Protein AF-A0A679I8L3-F1 (afdb_monomer_lite)

Sequence (239 aa):
MQNGLFGTRDIDWDLPTKRNYALWYARRNRFSRILLLDDDIRDISASIIKHGNSLLQSFMVCGLFVDEFPDTSVTGHAEIVLGEDVRTFLSGNSLFLRANTDLGFFPKIYNEDWIFMIPHVHAKQVAAAGVIQQEPYDPFVSAALAEFQEPGEVIADGLLALVNACAYDRRFDQDTWRELLGIRRQWLADLKSRVPYERQRVAMGTALCRCQSILEDDCVRFVEDWEKDCETWRSLIRG

Foldseek 3Di:
DDPPLQDDDPDPDCVLVVVLVVLLVCLVVVPQKDKQAAPQWDDDDPQLVVQLVVLVVQAFKEAAAAPPAGPDALLLVLCVLVVHDRDHDRDPNIMMGRSNDLFFGQDSAAVSVLVSCLVRVLVVRYYYSYYIHGDDDDNLPDLVRLLRRLVVCLLSVLCVVCSVVVNNVCQLPLVSSVVSLVVVLVSLVVSLVRRDDPSSVSSSVSSSVSSVPDHSVNSNVVVVVRVVNSVVSSVSSVD

Structure (mmCIF, N/CA/C/O backbone):
data_AF-A0A679I8L3-F1
#
_entry.id   AF-A0A679I8L3-F1
#
loop_
_atom_site.group_PDB
_atom_site.id
_atom_site.type_symbol
_atom_site.label_atom_id
_atom_site.label_alt_id
_atom_site.label_comp_id
_atom_site.label_asym_id
_atom_site.label_entity_id
_atom_site.label_seq_id
_atom_site.pdbx_PDB_ins_code
_atom_site.Cartn_x
_atom_site.Cartn_y
_atom_site.Cartn_z
_atom_site.occupancy
_atom_site.B_iso_or_equiv
_atom_site.auth_seq_id
_atom_site.auth_comp_id
_atom_site.auth_asym_id
_atom_site.auth_atom_id
_atom_site.pdbx_PDB_model_num
ATOM 1 N N . MET A 1 1 ? 6.947 18.475 9.082 1.00 33.50 1 MET A N 1
ATOM 2 C CA . MET A 1 1 ? 7.661 18.928 7.865 1.00 33.50 1 MET A CA 1
ATOM 3 C C . MET A 1 1 ? 7.349 17.910 6.786 1.00 33.50 1 MET A C 1
ATOM 5 O O . MET A 1 1 ? 7.566 16.739 7.039 1.00 33.50 1 MET A O 1
ATOM 9 N N . GLN A 1 2 ? 6.772 18.302 5.648 1.00 37.50 2 GLN A N 1
ATOM 10 C CA . GLN A 1 2 ? 6.491 17.341 4.576 1.00 37.50 2 GLN A CA 1
ATOM 11 C C . GLN A 1 2 ? 7.812 16.876 3.961 1.00 37.50 2 GLN A C 1
ATOM 13 O O . GLN A 1 2 ? 8.526 17.673 3.354 1.00 37.50 2 GLN A O 1
ATOM 18 N N . ASN A 1 3 ? 8.127 15.590 4.112 1.00 43.66 3 ASN A N 1
ATOM 19 C CA . ASN A 1 3 ? 9.135 14.927 3.298 1.00 43.66 3 ASN A CA 1
ATOM 20 C C . ASN A 1 3 ? 8.746 15.099 1.825 1.00 43.66 3 ASN A C 1
ATOM 22 O O . ASN A 1 3 ? 7.836 14.433 1.340 1.00 43.66 3 ASN A O 1
ATOM 26 N N . GLY A 1 4 ? 9.425 15.994 1.102 1.00 52.88 4 GLY A N 1
ATOM 27 C CA . GLY A 1 4 ? 9.139 16.274 -0.312 1.00 52.88 4 GLY A CA 1
ATOM 28 C C . GLY A 1 4 ? 9.306 15.066 -1.247 1.00 52.88 4 GLY A C 1
ATOM 29 O O . GLY A 1 4 ? 8.923 15.152 -2.407 1.00 52.88 4 GLY A O 1
ATOM 30 N N . LEU A 1 5 ? 9.860 13.956 -0.742 1.00 56.28 5 LEU A N 1
ATOM 31 C CA . LEU A 1 5 ? 10.000 12.665 -1.422 1.00 56.28 5 LEU A CA 1
ATOM 32 C C . LEU A 1 5 ? 8.756 11.765 -1.308 1.00 56.28 5 LEU A C 1
ATOM 34 O O . LEU A 1 5 ? 8.522 10.952 -2.190 1.00 56.28 5 LEU A O 1
ATOM 38 N N . PHE A 1 6 ? 7.926 11.927 -0.280 1.00 60.19 6 PHE A N 1
ATOM 39 C CA . PHE A 1 6 ? 6.661 11.185 -0.145 1.00 60.19 6 PHE A CA 1
ATOM 40 C C . PHE A 1 6 ? 5.435 12.095 -0.299 1.00 60.19 6 PHE A C 1
ATOM 42 O O . PHE A 1 6 ? 4.313 11.623 -0.433 1.00 60.19 6 PHE A O 1
ATOM 49 N N . GLY A 1 7 ? 5.648 13.415 -0.308 1.00 54.25 7 GLY A N 1
ATOM 50 C CA . GLY A 1 7 ? 4.618 14.409 -0.575 1.00 54.25 7 GLY A CA 1
ATOM 51 C C . GLY A 1 7 ? 4.295 14.533 -2.064 1.00 54.25 7 GLY A C 1
ATOM 52 O O . GLY A 1 7 ? 5.181 14.681 -2.902 1.00 54.25 7 GLY A O 1
ATOM 53 N N . THR A 1 8 ? 3.004 14.533 -2.378 1.00 52.50 8 THR A N 1
ATOM 54 C CA . THR A 1 8 ? 2.458 14.721 -3.725 1.00 52.50 8 THR A CA 1
ATOM 55 C C . THR A 1 8 ? 2.738 16.139 -4.230 1.00 52.50 8 THR A C 1
ATOM 57 O O . THR A 1 8 ? 2.146 17.099 -3.727 1.00 52.50 8 THR A O 1
ATOM 60 N N . ARG A 1 9 ? 3.611 16.303 -5.225 1.00 50.34 9 ARG A N 1
ATOM 61 C CA . ARG A 1 9 ? 3.585 17.499 -6.077 1.00 50.34 9 ARG A CA 1
ATOM 62 C C . ARG A 1 9 ? 2.680 17.163 -7.265 1.00 50.34 9 ARG A C 1
ATOM 64 O O . ARG A 1 9 ? 2.932 16.186 -7.955 1.00 50.34 9 ARG A O 1
ATOM 71 N N . ASP A 1 10 ? 1.606 17.928 -7.428 1.00 51.78 10 ASP A N 1
ATOM 72 C CA . ASP A 1 10 ? 0.789 18.008 -8.652 1.00 51.78 10 ASP A CA 1
ATOM 73 C C . ASP A 1 10 ? -0.255 16.915 -8.963 1.00 51.78 10 ASP A C 1
ATOM 75 O O . ASP A 1 10 ? -0.811 16.916 -10.059 1.00 51.78 10 ASP A O 1
ATOM 79 N N . ILE A 1 11 ? -0.637 16.061 -8.006 1.00 56.56 11 ILE A N 1
ATOM 80 C CA . ILE A 1 11 ? -1.873 15.260 -8.116 1.00 56.56 11 ILE A CA 1
ATOM 81 C C . ILE A 1 11 ? -2.838 15.709 -7.020 1.00 56.56 11 ILE A C 1
ATOM 83 O O . ILE A 1 11 ? -2.490 15.678 -5.836 1.00 56.56 11 ILE A O 1
ATOM 87 N N . ASP A 1 12 ? -4.041 16.133 -7.417 1.00 71.19 12 ASP A N 1
ATOM 88 C CA . ASP A 1 12 ? -5.170 16.403 -6.518 1.00 71.19 12 ASP A CA 1
ATOM 89 C C . ASP A 1 12 ? -5.714 15.075 -5.968 1.00 71.19 12 ASP A C 1
ATOM 91 O O . ASP A 1 12 ? -6.773 14.584 -6.348 1.00 71.19 12 ASP A O 1
ATOM 95 N N . TRP A 1 13 ? -4.893 14.420 -5.146 1.00 85.12 13 TRP A N 1
ATOM 96 C CA . TRP A 1 13 ? -5.195 13.151 -4.504 1.00 85.12 13 TRP A CA 1
ATOM 97 C C . TRP A 1 13 ? -5.401 13.381 -3.010 1.00 85.12 13 TRP A C 1
ATOM 99 O O . TRP A 1 13 ? -4.464 13.628 -2.241 1.00 85.12 13 TRP A O 1
ATOM 109 N N . ASP A 1 14 ? -6.667 13.332 -2.611 1.00 90.19 14 ASP A N 1
ATOM 110 C CA . ASP A 1 14 ? -7.154 13.629 -1.267 1.00 90.19 14 ASP A CA 1
ATOM 111 C C . ASP A 1 14 ? -7.765 12.400 -0.570 1.00 90.19 14 ASP A C 1
ATOM 113 O O . ASP A 1 14 ? -8.341 12.530 0.514 1.00 90.19 14 ASP A O 1
ATOM 117 N N . LEU A 1 15 ? -7.614 11.203 -1.151 1.00 91.50 15 LEU A N 1
ATOM 118 C CA . LEU A 1 15 ? -8.193 9.957 -0.639 1.00 91.50 15 LEU A CA 1
ATOM 119 C C . LEU A 1 15 ? -7.857 9.699 0.847 1.00 91.50 15 LEU A C 1
ATOM 121 O O . LEU A 1 15 ? -8.805 9.567 1.629 1.00 91.50 15 LEU A O 1
ATOM 125 N N . PRO A 1 16 ? -6.587 9.788 1.307 1.00 93.81 16 PRO A N 1
ATOM 126 C CA . PRO A 1 16 ? -6.276 9.647 2.732 1.00 93.81 16 PRO A CA 1
ATOM 127 C C . PRO A 1 16 ? -7.002 10.680 3.603 1.00 93.81 16 PRO A C 1
ATOM 129 O O . PRO A 1 16 ? -7.416 10.398 4.726 1.00 93.81 16 PRO A O 1
ATOM 132 N N . THR A 1 17 ? -7.193 11.905 3.100 1.00 94.00 17 THR A N 1
A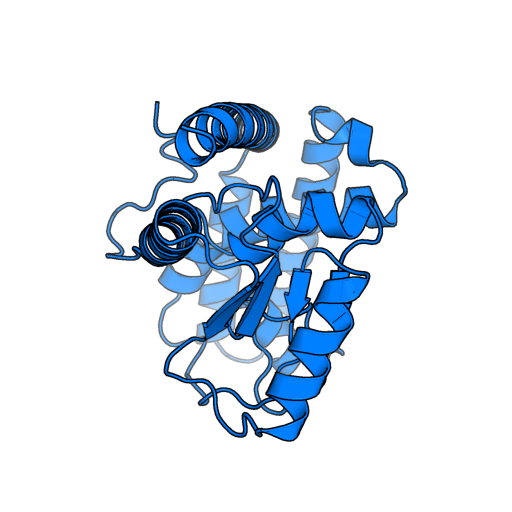TOM 133 C CA . THR A 1 17 ? -7.915 12.957 3.834 1.00 94.00 17 THR A CA 1
ATOM 134 C C . THR A 1 17 ? -9.396 12.615 3.968 1.00 94.00 17 THR A C 1
ATOM 136 O O . THR A 1 17 ? -9.944 12.735 5.065 1.00 94.00 17 THR A O 1
ATOM 139 N N . LYS A 1 18 ? -10.033 12.119 2.901 1.00 94.81 18 LYS A N 1
ATOM 140 C CA . LYS A 1 18 ? -11.424 11.639 2.926 1.00 94.81 18 LYS A CA 1
ATOM 141 C C . LYS A 1 18 ? -11.602 10.464 3.892 1.00 94.81 18 LYS A C 1
ATOM 143 O O . LYS A 1 18 ? -12.515 10.503 4.721 1.00 94.81 18 LYS A O 1
ATOM 148 N N . ARG A 1 19 ? -10.714 9.461 3.853 1.00 95.31 19 ARG A N 1
ATOM 149 C CA . ARG A 1 19 ? -10.777 8.290 4.750 1.00 95.31 19 ARG A CA 1
ATOM 150 C C . ARG A 1 19 ? -10.571 8.673 6.218 1.00 95.31 19 ARG A C 1
ATOM 152 O O . ARG A 1 19 ? -11.363 8.278 7.076 1.00 95.31 19 ARG A O 1
ATOM 159 N N . ASN A 1 20 ? -9.587 9.525 6.514 1.00 95.62 20 ASN A N 1
ATOM 160 C CA . ASN A 1 20 ? -9.393 10.050 7.869 1.00 95.62 20 ASN A CA 1
ATOM 161 C C . ASN A 1 20 ? -10.596 10.890 8.333 1.00 95.62 20 ASN A C 1
ATOM 163 O O . ASN A 1 20 ? -11.061 10.725 9.461 1.00 95.62 20 ASN A O 1
ATOM 167 N N . TYR A 1 21 ? -11.164 11.745 7.476 1.00 95.19 21 TYR A N 1
ATOM 168 C CA . TYR A 1 21 ? -12.372 12.499 7.821 1.00 95.19 21 TYR A CA 1
ATOM 169 C C . TYR A 1 21 ? -13.549 11.572 8.151 1.00 95.19 21 TYR A C 1
ATOM 171 O O . TYR A 1 21 ? -14.234 11.794 9.149 1.00 95.19 21 TYR A O 1
ATOM 179 N N . ALA A 1 22 ? -13.755 10.506 7.373 1.00 95.19 22 ALA A N 1
ATOM 180 C CA . ALA A 1 22 ? -14.796 9.518 7.642 1.00 95.19 22 ALA A CA 1
ATOM 181 C C . ALA A 1 22 ? -14.607 8.840 9.011 1.00 95.19 22 ALA A C 1
ATOM 183 O O . ALA A 1 22 ? -15.573 8.709 9.768 1.00 95.19 22 ALA A O 1
ATOM 184 N N . LEU A 1 23 ? -13.370 8.482 9.378 1.00 94.62 23 LEU A N 1
ATOM 185 C CA . LEU A 1 23 ? -13.049 7.943 10.705 1.00 94.62 23 LEU A CA 1
ATOM 186 C C . LEU A 1 23 ? -13.347 8.939 11.829 1.00 94.62 23 LEU A C 1
ATOM 188 O O . LEU A 1 23 ? -13.999 8.587 12.817 1.00 94.62 23 LEU A O 1
ATOM 192 N N . TRP A 1 24 ? -12.902 10.185 11.677 1.00 94.56 24 TRP A N 1
ATOM 193 C CA . TRP A 1 24 ? -13.177 11.247 12.641 1.00 94.56 24 TRP A CA 1
ATOM 194 C C . TRP A 1 24 ? -14.685 11.494 12.792 1.00 94.56 24 TRP A C 1
ATOM 196 O O . TRP A 1 24 ? -15.206 11.550 13.909 1.00 94.56 24 TRP A O 1
ATOM 206 N N . TYR A 1 25 ? -15.413 11.570 11.678 1.00 95.00 25 TYR A N 1
ATOM 207 C CA . TYR A 1 25 ? -16.858 11.773 11.665 1.00 95.00 25 TYR A CA 1
ATOM 208 C C . TYR A 1 25 ? -17.588 10.615 12.353 1.00 95.00 25 TYR A C 1
ATOM 210 O O . TYR A 1 25 ? -18.454 10.842 13.203 1.00 95.00 25 TYR A O 1
ATOM 218 N N . ALA A 1 26 ? -17.209 9.372 12.044 1.00 94.50 26 ALA A N 1
ATOM 219 C CA . ALA A 1 26 ? -17.772 8.178 12.662 1.00 94.50 26 ALA A CA 1
ATOM 220 C C . ALA A 1 26 ? -17.581 8.181 14.182 1.00 94.50 26 ALA A C 1
ATOM 222 O O . ALA A 1 26 ? -18.518 7.904 14.935 1.00 94.50 26 ALA A O 1
ATOM 223 N N . ARG A 1 27 ? -16.388 8.577 14.635 1.00 91.50 27 ARG A N 1
ATOM 224 C CA . ARG A 1 27 ? -16.057 8.735 16.052 1.00 91.50 27 ARG A CA 1
ATOM 225 C C . ARG A 1 27 ? -16.923 9.780 16.739 1.00 91.50 27 ARG A C 1
ATOM 227 O O . ARG A 1 27 ? -17.540 9.477 17.763 1.00 91.50 27 ARG A O 1
ATOM 234 N N . ARG A 1 28 ? -17.045 10.973 16.155 1.00 92.00 28 ARG A N 1
ATOM 235 C CA . ARG A 1 28 ? -17.865 12.062 16.712 1.00 92.00 28 ARG A CA 1
ATOM 236 C C . ARG A 1 28 ? -19.355 11.733 16.759 1.00 92.00 28 ARG A C 1
ATOM 238 O O . ARG A 1 28 ? -20.035 12.157 17.690 1.00 92.00 28 ARG A O 1
ATOM 245 N N . ASN A 1 29 ? -19.836 10.906 15.835 1.00 94.56 29 ASN A N 1
ATOM 246 C CA . ASN A 1 29 ? -21.225 10.445 15.797 1.00 94.56 29 ASN A CA 1
ATOM 247 C C . ASN A 1 29 ? -21.453 9.095 16.502 1.00 94.56 29 ASN A C 1
ATOM 249 O O . ASN A 1 29 ? -22.553 8.549 16.444 1.00 94.56 29 ASN A O 1
ATOM 253 N N . ARG A 1 30 ? -20.444 8.564 17.211 1.00 94.19 30 ARG A N 1
ATOM 254 C CA . ARG A 1 30 ? -20.518 7.309 17.987 1.00 94.19 30 ARG A CA 1
ATOM 255 C C . ARG A 1 30 ? -20.908 6.083 17.152 1.00 94.19 30 ARG A C 1
ATOM 257 O O . ARG A 1 30 ? -21.478 5.123 17.677 1.00 94.19 30 ARG A O 1
ATOM 264 N N . PHE A 1 31 ? -20.575 6.078 15.865 1.00 95.75 31 PHE A N 1
ATOM 265 C CA . PHE A 1 31 ? -20.712 4.878 15.052 1.00 95.75 31 PHE A CA 1
ATOM 266 C C . PHE A 1 31 ? -19.722 3.823 15.538 1.00 95.75 31 PHE A C 1
ATOM 268 O O . PHE A 1 31 ? -18.535 4.080 15.720 1.00 95.75 31 PHE A O 1
ATOM 275 N N . SER A 1 32 ? -20.226 2.614 15.782 1.00 94.19 32 SER A N 1
ATOM 276 C CA . SER A 1 32 ? -19.382 1.517 16.267 1.00 94.19 32 SER A CA 1
ATOM 277 C C . SER A 1 32 ? -18.599 0.845 15.147 1.00 94.19 32 SER A C 1
ATOM 279 O O . SER A 1 32 ? -17.512 0.321 15.378 1.00 94.19 32 SER A O 1
ATOM 281 N N . ARG A 1 33 ? -19.174 0.837 13.944 1.00 96.00 33 ARG A N 1
ATOM 282 C CA . ARG A 1 33 ? -18.641 0.185 12.753 1.00 96.00 33 ARG A CA 1
ATOM 283 C C . ARG A 1 33 ? -18.988 1.029 11.540 1.00 96.00 33 ARG A C 1
ATOM 285 O O . ARG A 1 33 ? -20.090 1.575 11.492 1.00 96.00 33 ARG A O 1
ATOM 292 N N . ILE A 1 34 ? -18.069 1.113 10.593 1.00 96.19 34 ILE A N 1
ATOM 293 C CA . ILE A 1 34 ? -18.288 1.773 9.305 1.00 96.19 34 ILE A CA 1
ATOM 294 C C . ILE A 1 34 ? -17.779 0.885 8.176 1.00 96.19 34 ILE A C 1
ATOM 296 O O . ILE A 1 34 ? -16.968 -0.009 8.413 1.00 96.19 34 ILE A O 1
ATOM 300 N N . LEU A 1 35 ? -18.264 1.153 6.970 1.00 95.88 35 LEU A N 1
ATOM 301 C CA . LEU A 1 35 ? -17.729 0.639 5.719 1.00 95.88 35 LEU A CA 1
ATOM 302 C C . LEU A 1 35 ? -17.239 1.846 4.915 1.00 95.88 35 LEU A C 1
ATOM 304 O O . LEU A 1 35 ? -18.028 2.753 4.651 1.00 95.88 35 LEU A O 1
ATOM 308 N N . LEU A 1 36 ? -15.953 1.867 4.582 1.00 95.38 36 LEU A N 1
ATOM 309 C CA . LEU A 1 36 ? -15.396 2.726 3.541 1.00 95.38 36 LEU A CA 1
ATOM 310 C C . LEU A 1 36 ? -15.499 1.956 2.226 1.00 95.38 36 LEU A C 1
ATOM 312 O O . LEU A 1 36 ? -15.118 0.788 2.191 1.00 95.38 36 LEU A O 1
ATOM 316 N N . LEU A 1 37 ? -16.064 2.580 1.198 1.00 93.94 37 LEU A N 1
ATOM 317 C CA . LEU A 1 37 ? -16.323 1.954 -0.093 1.00 93.94 37 LEU A CA 1
ATOM 318 C C . LEU A 1 37 ? -16.055 2.975 -1.194 1.00 93.94 37 LEU A C 1
ATOM 320 O O . LEU A 1 37 ? -16.640 4.063 -1.158 1.00 93.94 37 LEU A O 1
ATOM 324 N N . ASP A 1 38 ? -15.199 2.610 -2.135 1.00 91.44 38 ASP A N 1
ATOM 325 C CA . ASP A 1 38 ? -14.891 3.430 -3.301 1.00 91.44 38 ASP A CA 1
ATOM 326 C C . ASP A 1 38 ? -16.035 3.329 -4.334 1.00 91.44 38 ASP A C 1
ATOM 328 O O . ASP A 1 38 ? -16.842 2.392 -4.328 1.00 91.44 38 ASP A O 1
ATOM 332 N N . ASP A 1 39 ? -16.189 4.350 -5.177 1.00 90.75 39 ASP A N 1
ATOM 333 C CA . ASP A 1 39 ? -17.353 4.523 -6.058 1.00 90.75 39 ASP A CA 1
ATOM 334 C C . ASP A 1 39 ? -17.319 3.657 -7.329 1.00 90.75 39 ASP A C 1
ATOM 336 O O . ASP A 1 39 ? -18.354 3.463 -7.984 1.00 90.75 39 ASP A O 1
ATOM 340 N N . ASP A 1 40 ? -16.161 3.079 -7.635 1.00 89.06 40 ASP A N 1
ATOM 341 C CA . ASP A 1 40 ? -15.905 2.138 -8.726 1.00 89.06 40 ASP A CA 1
ATOM 342 C C . ASP A 1 40 ? -16.078 0.662 -8.318 1.00 89.06 40 ASP A C 1
ATOM 344 O O . ASP A 1 40 ? -15.991 -0.228 -9.167 1.00 89.06 40 ASP A O 1
ATOM 348 N N . ILE A 1 41 ? -16.401 0.382 -7.050 1.00 90.75 41 ILE A N 1
ATOM 349 C CA . ILE A 1 41 ? -16.700 -0.977 -6.594 1.00 90.75 41 ILE A CA 1
ATOM 350 C C . ILE A 1 41 ? -18.094 -1.430 -7.043 1.00 90.75 41 ILE A C 1
ATOM 352 O O . ILE A 1 41 ? -19.092 -0.697 -6.985 1.00 90.75 41 ILE A O 1
ATOM 356 N N . ARG A 1 42 ? -18.167 -2.687 -7.486 1.00 90.44 42 ARG A N 1
ATOM 357 C CA . ARG A 1 42 ? -19.368 -3.369 -7.979 1.00 90.44 42 ARG A CA 1
ATOM 358 C C . ARG A 1 42 ? -19.598 -4.687 -7.226 1.00 90.44 42 ARG A C 1
ATOM 360 O O . ARG A 1 42 ? -18.757 -5.155 -6.462 1.00 90.44 42 ARG A O 1
ATOM 367 N N . ASP A 1 43 ? -20.798 -5.241 -7.387 1.00 90.69 43 ASP A N 1
ATOM 368 C CA . ASP A 1 43 ? -21.233 -6.526 -6.812 1.00 90.69 43 ASP A CA 1
ATOM 369 C C . ASP A 1 43 ? -21.197 -6.659 -5.278 1.00 90.69 43 ASP A C 1
ATOM 371 O O . ASP A 1 43 ? -21.265 -7.757 -4.713 1.00 90.69 43 ASP A O 1
ATOM 375 N N . ILE A 1 44 ? -21.221 -5.534 -4.558 1.00 91.19 44 ILE A N 1
ATOM 376 C CA . ILE A 1 44 ? -21.435 -5.554 -3.112 1.00 91.19 44 ILE A CA 1
ATOM 377 C C . ILE A 1 44 ? -22.879 -5.957 -2.771 1.00 91.19 44 ILE A C 1
ATOM 379 O O . ILE A 1 44 ? -23.856 -5.271 -3.075 1.00 91.19 44 ILE A O 1
ATOM 383 N N . SER A 1 45 ? -23.027 -7.094 -2.092 1.00 93.38 45 SER A N 1
ATOM 384 C CA . SER A 1 45 ? -24.329 -7.649 -1.709 1.00 93.38 45 SER A CA 1
ATOM 385 C C . SER A 1 45 ? -24.654 -7.431 -0.229 1.00 93.38 45 SER A C 1
ATOM 387 O O . SER A 1 45 ? -23.777 -7.321 0.632 1.00 93.38 45 SER A O 1
ATOM 389 N N . ALA A 1 46 ? -25.945 -7.468 0.114 1.00 95.44 46 ALA A N 1
ATOM 390 C CA . ALA A 1 46 ? -26.386 -7.403 1.509 1.00 95.44 46 ALA A CA 1
ATOM 391 C C . ALA A 1 46 ? -25.810 -8.545 2.373 1.00 95.44 46 ALA A C 1
ATOM 393 O O . ALA A 1 46 ? -25.612 -8.368 3.577 1.00 95.44 46 ALA A O 1
ATOM 394 N N . SER A 1 47 ? -25.538 -9.716 1.785 1.00 95.88 47 SER A N 1
ATOM 395 C CA . SER A 1 47 ? -24.865 -10.830 2.463 1.00 95.88 47 SER A CA 1
ATOM 396 C C . SER A 1 47 ? -23.416 -10.506 2.806 1.00 95.88 47 SER A C 1
ATOM 398 O O . SER A 1 47 ? -23.015 -10.755 3.941 1.00 95.88 47 SER A O 1
ATOM 400 N N . ILE A 1 48 ? -22.667 -9.895 1.881 1.00 95.00 48 ILE A N 1
ATOM 401 C CA . ILE A 1 48 ? -21.285 -9.457 2.121 1.00 95.00 48 ILE A CA 1
ATOM 402 C C . ILE A 1 48 ? -21.252 -8.424 3.249 1.00 95.00 48 ILE A C 1
ATOM 404 O O . ILE A 1 48 ? -20.492 -8.577 4.201 1.00 95.00 48 ILE A O 1
ATOM 408 N N . ILE A 1 49 ? -22.149 -7.431 3.216 1.00 95.31 49 ILE A N 1
ATOM 409 C CA . ILE A 1 49 ? -22.232 -6.397 4.261 1.00 95.31 49 ILE A CA 1
ATOM 410 C C . ILE A 1 49 ? -22.522 -7.017 5.636 1.00 95.31 49 ILE A C 1
ATOM 412 O O . ILE A 1 49 ? -21.874 -6.676 6.628 1.00 95.31 49 ILE A O 1
ATOM 416 N N . LYS A 1 50 ? -23.477 -7.955 5.716 1.00 96.25 50 LYS A N 1
ATOM 417 C CA . LYS A 1 50 ? -23.789 -8.667 6.969 1.00 96.25 50 LYS A CA 1
ATOM 418 C C . LYS A 1 50 ? -22.597 -9.479 7.470 1.00 96.25 50 LYS A C 1
ATOM 420 O O . LYS A 1 50 ? -22.322 -9.458 8.670 1.00 96.25 50 LYS A O 1
ATOM 425 N N . HIS A 1 51 ? -21.900 -10.167 6.567 1.00 96.50 51 HIS A N 1
ATOM 426 C CA . HIS A 1 51 ? -20.736 -10.978 6.899 1.00 96.50 51 HIS A CA 1
ATOM 427 C C . HIS A 1 51 ? -19.572 -10.110 7.401 1.00 96.50 51 HIS A C 1
ATOM 429 O O . HIS A 1 51 ? -19.100 -10.333 8.516 1.00 96.50 51 HIS A O 1
ATOM 435 N N . GLY A 1 52 ? -19.191 -9.058 6.669 1.00 95.25 52 GLY A N 1
ATOM 436 C CA . GLY A 1 52 ? -18.157 -8.102 7.086 1.00 95.25 52 GLY A CA 1
ATOM 437 C C . GLY A 1 52 ? -18.459 -7.468 8.443 1.00 95.25 52 GLY A C 1
ATOM 438 O O . GLY A 1 52 ? -17.618 -7.471 9.341 1.00 95.25 52 GLY A O 1
ATOM 439 N N . ASN A 1 53 ? -19.705 -7.044 8.673 1.00 95.19 53 ASN A N 1
ATOM 440 C CA . ASN A 1 53 ? -20.132 -6.535 9.979 1.00 95.19 53 ASN A CA 1
ATOM 441 C C . ASN A 1 53 ? -20.028 -7.583 11.107 1.00 95.19 53 ASN A C 1
ATOM 443 O O . ASN A 1 53 ? -19.721 -7.226 12.247 1.00 95.19 53 ASN A O 1
ATOM 447 N N . SER A 1 54 ? -20.282 -8.864 10.818 1.00 96.75 54 SER A N 1
ATOM 448 C CA . SER A 1 54 ? -20.118 -9.941 11.802 1.00 96.75 54 SER A CA 1
ATOM 449 C C . SER A 1 54 ? -18.648 -10.198 12.147 1.00 96.75 54 SER A C 1
ATOM 451 O O . SER A 1 54 ? -18.329 -10.371 13.321 1.00 96.75 54 SER A O 1
ATOM 453 N N . LEU A 1 55 ? -17.739 -10.111 11.169 1.00 96.88 55 LEU A N 1
ATOM 454 C CA . LEU A 1 55 ? -16.297 -10.261 11.389 1.00 96.88 55 LEU A CA 1
ATOM 455 C C . LEU A 1 55 ? -15.737 -9.153 12.290 1.00 96.88 55 LEU A C 1
ATOM 457 O O . LEU A 1 55 ? -14.881 -9.421 13.133 1.00 96.88 55 LEU A O 1
ATOM 461 N N . LEU A 1 56 ? -16.299 -7.940 12.234 1.00 96.31 56 LEU A N 1
ATOM 462 C CA . LEU A 1 56 ? -15.966 -6.847 13.159 1.00 96.31 56 LEU A CA 1
ATOM 463 C C . LEU A 1 56 ? -16.391 -7.094 14.625 1.00 96.31 56 LEU A C 1
ATOM 465 O O . LEU A 1 56 ? -16.319 -6.188 15.459 1.00 96.31 56 LEU A O 1
ATOM 469 N N . GLN A 1 57 ? -16.889 -8.281 14.975 1.00 94.31 57 GLN A N 1
ATOM 470 C CA . GLN A 1 57 ? -17.004 -8.711 16.373 1.00 94.31 57 GLN A CA 1
ATOM 471 C C . GLN A 1 57 ? -15.677 -9.262 16.914 1.00 94.31 57 GLN A C 1
ATOM 473 O O . GLN A 1 57 ? -15.422 -9.146 18.111 1.00 94.31 57 GLN A O 1
ATOM 478 N N . SER A 1 58 ? -14.828 -9.809 16.041 1.00 95.12 58 SER A N 1
ATOM 479 C CA . SER A 1 58 ? -13.575 -10.487 16.406 1.00 95.12 58 SER A CA 1
ATOM 480 C C . SER A 1 58 ? -12.328 -9.833 15.809 1.00 95.12 58 SER A C 1
ATOM 482 O O . SER A 1 58 ? -11.243 -10.016 16.349 1.00 95.12 58 SER A O 1
ATOM 484 N N . PHE A 1 59 ? -12.483 -9.052 14.739 1.00 96.25 59 PHE A N 1
ATOM 485 C CA . PHE A 1 59 ? -11.394 -8.390 14.019 1.00 96.25 59 PHE A CA 1
ATOM 486 C C . PHE A 1 59 ? -11.562 -6.868 14.038 1.00 96.25 59 PHE A C 1
ATOM 488 O O . PHE A 1 59 ? -12.668 -6.358 14.225 1.00 96.25 59 PHE A O 1
ATOM 495 N N . MET A 1 60 ? -10.463 -6.132 13.872 1.00 95.38 60 MET A N 1
ATOM 496 C CA . MET A 1 60 ? -10.447 -4.660 13.871 1.00 95.38 60 MET A CA 1
ATOM 497 C C . MET A 1 60 ? -10.768 -4.088 12.498 1.00 95.38 60 MET A C 1
ATOM 499 O O . MET A 1 60 ? -11.503 -3.101 12.388 1.00 95.38 60 MET A O 1
ATOM 503 N N . VAL A 1 61 ? -10.227 -4.749 11.479 1.00 95.56 61 VAL A N 1
ATOM 504 C CA . VAL A 1 61 ? -10.372 -4.406 10.073 1.00 95.56 61 VAL A CA 1
ATOM 505 C C . VAL A 1 61 ? -10.867 -5.640 9.342 1.00 95.56 61 VAL A C 1
ATOM 507 O O . VAL A 1 61 ? -10.432 -6.764 9.604 1.00 95.56 61 VAL A O 1
ATOM 510 N N . CYS A 1 62 ? -11.791 -5.437 8.421 1.00 94.94 62 CYS A N 1
ATOM 511 C CA . CYS A 1 62 ? -12.168 -6.456 7.472 1.00 94.94 62 CYS A CA 1
ATOM 512 C C . CYS A 1 62 ? -12.285 -5.827 6.090 1.00 94.94 62 CYS A C 1
ATOM 514 O O . CYS A 1 62 ? -12.762 -4.708 5.969 1.00 94.94 62 CYS A O 1
ATOM 516 N N . GLY A 1 63 ? -11.850 -6.528 5.058 1.00 92.94 63 GLY A N 1
ATOM 517 C CA . GLY A 1 63 ? -11.932 -6.041 3.688 1.00 92.94 63 GLY A CA 1
ATOM 518 C C . GLY A 1 63 ? -12.386 -7.133 2.745 1.00 92.94 63 GLY A C 1
ATOM 519 O O . GLY A 1 63 ? -12.768 -8.230 3.172 1.00 92.94 63 GLY A O 1
ATOM 520 N N . LEU A 1 64 ? -12.376 -6.811 1.464 1.00 91.12 64 LEU A N 1
ATOM 521 C CA . LEU A 1 64 ? -12.791 -7.706 0.396 1.00 91.12 64 LEU A CA 1
ATOM 522 C C . LEU A 1 64 ? -11.627 -7.878 -0.577 1.00 91.12 64 LEU A C 1
ATOM 524 O O . LEU A 1 64 ? -10.799 -6.982 -0.729 1.00 91.12 64 LEU A O 1
ATOM 528 N N . PHE A 1 65 ? -11.542 -9.044 -1.201 1.00 88.38 65 PHE A N 1
ATOM 529 C CA . PHE A 1 65 ? -10.668 -9.223 -2.353 1.00 88.38 65 PHE A CA 1
ATOM 530 C C . PHE A 1 65 ? -11.347 -8.642 -3.591 1.00 88.38 65 PHE A C 1
ATOM 532 O O . PHE A 1 65 ? -12.573 -8.686 -3.691 1.00 88.38 65 PHE A O 1
ATOM 539 N N . VAL A 1 66 ? -10.558 -8.119 -4.521 1.00 83.81 66 VAL A N 1
ATOM 540 C CA . VAL A 1 66 ? -11.047 -7.684 -5.831 1.00 83.81 66 VAL A CA 1
ATOM 541 C C . VAL A 1 66 ? -10.625 -8.736 -6.847 1.00 83.81 66 VAL A C 1
ATOM 543 O O . VAL A 1 66 ? -9.436 -9.025 -6.970 1.00 83.81 66 VAL A O 1
ATOM 546 N N . ASP A 1 67 ? -11.601 -9.335 -7.522 1.00 74.44 67 ASP A N 1
ATOM 547 C CA . ASP A 1 67 ? -11.382 -10.337 -8.571 1.00 74.44 67 ASP A CA 1
ATOM 548 C C . ASP A 1 67 ? -11.608 -9.722 -9.963 1.00 74.44 67 ASP A C 1
ATOM 550 O O . ASP A 1 67 ? -12.140 -8.617 -10.091 1.00 74.44 67 ASP A O 1
ATOM 554 N N . GLU A 1 68 ? -11.177 -10.436 -11.005 1.00 73.69 68 GLU A N 1
ATOM 555 C CA . GLU A 1 68 ? -11.201 -10.076 -12.436 1.00 73.69 68 GLU A CA 1
ATOM 556 C C . GLU A 1 68 ? -10.281 -8.923 -12.858 1.00 73.69 68 GLU A C 1
ATOM 558 O O . GLU A 1 68 ? -9.535 -9.064 -13.831 1.00 73.69 68 GLU A O 1
ATOM 563 N N . PHE A 1 69 ? -10.294 -7.806 -12.129 1.00 80.50 69 PHE A N 1
ATOM 564 C CA . PHE A 1 69 ? -9.373 -6.689 -12.326 1.00 80.50 69 PHE A CA 1
ATOM 565 C C . PHE A 1 69 ? -8.682 -6.357 -10.996 1.00 80.50 69 PHE A C 1
ATOM 567 O O . PHE A 1 69 ? -9.205 -5.560 -10.221 1.00 80.50 69 PHE A O 1
ATOM 574 N N . PRO A 1 70 ? -7.538 -7.009 -10.701 1.00 78.12 70 PRO A N 1
ATOM 575 C CA . PRO A 1 70 ? -6.823 -6.857 -9.441 1.00 78.12 70 PRO A CA 1
ATOM 576 C C . PRO A 1 70 ? -6.579 -5.399 -9.054 1.00 78.12 70 PRO A C 1
ATOM 578 O O . PRO A 1 70 ? -6.018 -4.634 -9.836 1.00 78.12 70 PRO A O 1
ATOM 581 N N . ASP A 1 71 ? -6.940 -5.053 -7.821 1.00 81.56 71 ASP A N 1
ATOM 582 C CA . ASP A 1 71 ? -6.576 -3.788 -7.184 1.00 81.56 71 ASP A CA 1
ATOM 583 C C . ASP A 1 71 ? -5.074 -3.800 -6.869 1.00 81.56 71 ASP A C 1
ATOM 585 O O . ASP A 1 71 ? -4.625 -4.298 -5.831 1.00 81.56 71 ASP A O 1
ATOM 589 N N . THR A 1 72 ? -4.274 -3.373 -7.845 1.00 87.94 72 THR A N 1
ATOM 590 C CA . THR A 1 72 ? -2.816 -3.390 -7.773 1.00 87.94 72 THR A CA 1
ATOM 591 C C . THR A 1 72 ? -2.205 -2.195 -8.502 1.00 87.94 72 THR A C 1
ATOM 593 O O . THR A 1 72 ? -2.850 -1.507 -9.293 1.00 87.94 72 THR A O 1
ATOM 596 N N . SER A 1 73 ? -0.938 -1.921 -8.215 1.00 92.25 73 SER A N 1
ATOM 597 C CA . SER A 1 73 ? -0.191 -0.817 -8.807 1.00 92.25 73 SER A CA 1
ATOM 598 C C . SER A 1 73 ? 0.139 -1.048 -10.282 1.00 92.25 73 SER A C 1
ATOM 600 O O . SER A 1 73 ? -0.023 -2.136 -10.839 1.00 92.25 73 SER A O 1
ATOM 602 N N . VAL A 1 74 ? 0.694 -0.022 -10.931 1.00 95.12 74 VAL A N 1
ATOM 603 C CA . VAL A 1 74 ? 1.220 -0.132 -12.300 1.00 95.12 74 VAL A CA 1
ATOM 604 C C . VAL A 1 74 ? 2.267 -1.248 -12.410 1.00 95.12 74 VAL A C 1
ATOM 606 O O . VAL A 1 74 ? 2.359 -1.903 -13.449 1.00 95.12 74 VAL A O 1
ATOM 609 N N . THR A 1 75 ? 3.047 -1.486 -11.351 1.00 95.06 75 THR A N 1
ATOM 610 C CA . THR A 1 75 ? 4.037 -2.570 -11.308 1.00 95.06 75 THR A CA 1
ATOM 611 C C . THR A 1 75 ? 3.378 -3.939 -11.152 1.00 95.06 75 THR A C 1
ATOM 613 O O . THR A 1 75 ? 3.758 -4.852 -11.879 1.00 95.06 75 THR A O 1
ATOM 616 N N . GLY A 1 76 ? 2.323 -4.075 -10.341 1.00 93.62 76 GLY A N 1
ATOM 617 C CA . GLY A 1 76 ? 1.558 -5.327 -10.269 1.00 93.62 76 GLY A CA 1
ATOM 618 C C . GLY A 1 76 ? 0.826 -5.657 -11.575 1.00 93.62 76 GLY A C 1
ATOM 619 O O . GLY A 1 76 ? 0.854 -6.787 -12.055 1.00 93.62 76 GLY A O 1
ATOM 620 N N . HIS A 1 77 ? 0.263 -4.662 -12.266 1.00 94.00 77 HIS A N 1
ATOM 621 C CA . HIS A 1 77 ? -0.301 -4.892 -13.601 1.00 94.00 77 HIS A CA 1
ATOM 622 C C . HIS A 1 77 ? 0.759 -5.289 -14.640 1.00 94.00 77 HIS A C 1
ATOM 624 O O . HIS A 1 77 ? 0.438 -5.983 -15.609 1.00 94.00 77 HIS A O 1
ATOM 630 N N . ALA A 1 78 ? 2.019 -4.879 -14.466 1.00 95.44 78 ALA A N 1
ATOM 631 C CA . ALA A 1 78 ? 3.111 -5.333 -15.322 1.00 95.44 78 ALA A CA 1
ATOM 632 C C . ALA A 1 78 ? 3.416 -6.827 -15.114 1.00 95.44 78 ALA A C 1
ATOM 634 O O . ALA A 1 78 ? 3.631 -7.533 -16.099 1.00 95.44 78 ALA A O 1
ATOM 635 N N . GLU A 1 79 ? 3.357 -7.323 -13.877 1.00 94.12 79 GLU A N 1
ATOM 636 C CA . GLU A 1 79 ? 3.463 -8.755 -13.553 1.00 94.12 79 GLU A CA 1
ATOM 637 C C . GLU A 1 79 ? 2.313 -9.567 -14.176 1.00 94.12 79 GLU A C 1
ATOM 639 O O . GLU A 1 79 ? 2.552 -10.583 -14.835 1.00 94.12 79 GLU A O 1
ATOM 644 N N . ILE A 1 80 ? 1.070 -9.071 -14.083 1.00 92.38 80 ILE A N 1
ATOM 645 C CA . ILE A 1 80 ? -0.107 -9.709 -14.709 1.00 92.38 80 ILE A CA 1
ATOM 646 C C . ILE A 1 80 ? 0.095 -9.872 -16.222 1.00 92.38 80 ILE A C 1
ATOM 648 O O . ILE A 1 80 ? -0.191 -10.929 -16.785 1.00 92.38 80 ILE A O 1
ATOM 652 N N . VAL A 1 81 ? 0.631 -8.849 -16.898 1.00 93.19 81 VAL A N 1
ATOM 653 C CA . VAL A 1 81 ? 0.936 -8.906 -18.341 1.00 93.19 81 VAL A CA 1
ATOM 654 C C . VAL A 1 81 ? 1.966 -9.992 -18.667 1.00 93.19 81 VAL A C 1
ATOM 656 O O . VAL A 1 81 ? 1.922 -10.574 -19.752 1.00 93.19 81 VAL A O 1
ATOM 659 N N . LEU A 1 82 ? 2.887 -10.275 -17.747 1.00 94.12 82 LEU A N 1
ATOM 660 C CA . LEU A 1 82 ? 3.885 -11.337 -17.880 1.00 94.12 82 LEU A CA 1
ATOM 661 C C . LEU A 1 82 ? 3.340 -12.728 -17.518 1.00 94.12 82 LEU A C 1
ATOM 663 O O . LEU A 1 82 ? 4.067 -13.712 -17.662 1.00 94.12 82 LEU A O 1
ATOM 667 N N . GLY A 1 83 ? 2.073 -12.822 -17.103 1.00 91.69 83 GLY A N 1
ATOM 668 C CA . GLY A 1 83 ? 1.430 -14.065 -16.681 1.00 91.69 83 GLY A CA 1
ATOM 669 C C . GLY A 1 83 ? 1.850 -14.526 -15.285 1.00 91.69 83 GLY A C 1
ATOM 670 O O . GLY A 1 83 ? 1.759 -15.718 -14.993 1.00 91.69 83 GLY A O 1
ATOM 671 N N . GLU A 1 84 ? 2.351 -13.617 -14.446 1.00 88.69 84 GLU A N 1
ATOM 672 C CA . GLU A 1 84 ? 2.718 -13.923 -13.064 1.00 88.69 84 GLU A CA 1
ATOM 673 C C . GLU A 1 84 ? 1.480 -13.958 -12.150 1.00 88.69 84 GLU A C 1
ATOM 675 O O . GLU A 1 84 ? 0.477 -13.284 -12.397 1.00 88.69 84 GLU A O 1
ATOM 680 N N . ASP A 1 85 ? 1.541 -14.782 -11.098 1.00 79.62 85 ASP A N 1
ATOM 681 C CA . ASP A 1 85 ? 0.466 -14.917 -10.107 1.00 79.62 85 ASP A CA 1
ATOM 682 C C . ASP A 1 85 ? 0.521 -13.749 -9.114 1.00 79.62 85 ASP A C 1
ATOM 684 O O . ASP A 1 85 ? 1.160 -13.831 -8.060 1.00 79.62 85 ASP A O 1
ATOM 688 N N . VAL A 1 86 ? -0.131 -12.642 -9.471 1.00 74.94 86 VAL A N 1
ATOM 689 C CA . VAL A 1 86 ? -0.272 -11.482 -8.587 1.00 74.94 86 VAL A CA 1
ATOM 690 C C . VAL A 1 86 ? -1.391 -11.751 -7.594 1.00 74.94 86 VAL A C 1
ATOM 692 O O . VAL A 1 86 ? -2.579 -11.638 -7.899 1.00 74.94 86 VAL A O 1
ATOM 695 N N . ARG A 1 87 ? -1.009 -12.098 -6.365 1.00 65.81 87 ARG A N 1
ATOM 696 C CA . ARG A 1 87 ? -1.962 -12.210 -5.260 1.00 65.81 87 ARG A CA 1
ATOM 697 C C . ARG A 1 87 ? -2.309 -10.821 -4.752 1.00 65.81 87 ARG A C 1
ATOM 699 O O . ARG A 1 87 ? -1.483 -10.170 -4.117 1.00 65.81 87 ARG A O 1
ATOM 706 N N . THR A 1 88 ? -3.548 -10.397 -4.970 1.00 66.50 88 THR A N 1
ATOM 707 C CA . THR A 1 88 ? -4.069 -9.164 -4.377 1.00 66.50 88 THR A CA 1
ATOM 708 C C . THR A 1 88 ? -4.047 -9.260 -2.857 1.00 66.50 88 THR A C 1
ATOM 710 O O . THR A 1 88 ? -4.555 -10.228 -2.275 1.00 66.50 88 THR A O 1
ATOM 713 N N . PHE A 1 89 ? -3.503 -8.235 -2.207 1.00 75.06 89 PHE A N 1
ATOM 714 C CA . PHE A 1 89 ? -3.761 -8.015 -0.792 1.00 75.06 89 PHE A CA 1
ATOM 715 C C . PHE A 1 89 ? -5.249 -7.676 -0.580 1.00 75.06 89 PHE A C 1
ATOM 717 O O . PHE A 1 89 ? -6.011 -7.482 -1.527 1.00 75.06 89 PHE A O 1
ATOM 724 N N . LEU A 1 90 ? -5.688 -7.647 0.675 1.00 81.06 90 LEU A N 1
ATOM 725 C CA . LEU A 1 90 ? -7.029 -7.188 1.024 1.00 81.06 90 LEU A CA 1
ATOM 726 C C . LEU A 1 90 ? -7.217 -5.750 0.503 1.00 81.06 90 LEU A C 1
ATOM 728 O O . LEU A 1 90 ? -6.436 -4.878 0.876 1.00 81.06 90 LEU A O 1
ATOM 732 N N . SER A 1 91 ? -8.216 -5.509 -0.348 1.00 76.94 91 SER A N 1
ATOM 733 C CA . SER A 1 91 ? -8.359 -4.218 -1.030 1.00 76.94 91 SER A CA 1
ATOM 734 C C . SER A 1 91 ? -8.756 -3.103 -0.063 1.00 76.94 91 SER A C 1
ATOM 736 O O . SER A 1 91 ? -9.670 -3.265 0.759 1.00 76.94 91 SER A O 1
ATOM 738 N N . GLY A 1 92 ? -8.104 -1.945 -0.195 1.00 77.69 92 GLY A N 1
ATOM 739 C CA . GLY A 1 92 ? -8.500 -0.709 0.477 1.00 77.69 92 GLY A CA 1
ATOM 740 C C . GLY A 1 92 ? -9.793 -0.105 -0.042 1.00 77.69 92 GLY A C 1
ATOM 741 O O . GLY A 1 92 ? -10.414 0.690 0.664 1.00 77.69 92 GLY A O 1
ATOM 742 N N . ASN A 1 93 ? -10.223 -0.512 -1.236 1.00 84.25 93 ASN A N 1
ATOM 743 C CA . ASN A 1 93 ? -11.381 0.045 -1.934 1.00 84.25 93 ASN A CA 1
ATOM 744 C C . ASN A 1 93 ? -12.702 -0.414 -1.284 1.00 84.25 93 ASN A C 1
ATOM 746 O O . ASN A 1 93 ? -13.772 0.130 -1.556 1.00 84.25 93 ASN A O 1
ATOM 750 N N . SER A 1 94 ? -12.639 -1.388 -0.363 1.00 90.69 94 SER A N 1
ATOM 751 C CA . SER A 1 94 ? -13.743 -1.762 0.525 1.00 90.69 94 SER A CA 1
ATOM 752 C C . SER A 1 94 ? -13.248 -2.208 1.908 1.00 90.69 94 SER A C 1
ATOM 754 O O . SER A 1 94 ? -12.927 -3.382 2.115 1.00 90.69 94 SER A O 1
ATOM 756 N N . LEU A 1 95 ? -13.310 -1.311 2.899 1.00 94.56 95 LEU A N 1
ATOM 757 C CA . LEU A 1 95 ? -12.844 -1.550 4.271 1.00 94.56 95 LEU A CA 1
ATOM 758 C C . LEU A 1 95 ? -13.950 -1.382 5.322 1.00 94.56 95 LEU A C 1
ATOM 760 O O . LEU A 1 95 ? -14.424 -0.284 5.617 1.00 94.56 95 LEU A O 1
ATOM 764 N N . PHE A 1 96 ? -14.301 -2.483 5.977 1.00 96.12 96 PHE A N 1
ATOM 765 C CA . PHE A 1 96 ? -15.066 -2.524 7.218 1.00 96.12 96 PHE A CA 1
ATOM 766 C C . PHE A 1 96 ? -14.147 -2.223 8.408 1.00 96.12 96 PHE A C 1
ATOM 768 O O . PHE A 1 96 ? -13.144 -2.905 8.621 1.00 96.12 96 PHE A O 1
ATOM 775 N N . LEU A 1 97 ? -14.516 -1.244 9.236 1.00 96.38 97 LEU A N 1
ATOM 776 C CA . LEU A 1 97 ? -13.687 -0.766 10.346 1.00 96.38 97 LEU A CA 1
ATOM 777 C C . LEU A 1 97 ? -14.471 -0.693 11.657 1.00 96.38 97 LEU A C 1
ATOM 779 O O . LEU A 1 97 ? -15.597 -0.187 11.697 1.00 96.38 97 LEU A O 1
ATOM 783 N N . ARG A 1 98 ? -13.852 -1.121 12.766 1.00 94.81 98 ARG A N 1
ATOM 784 C CA . ARG A 1 98 ? -14.366 -0.894 14.132 1.00 94.81 98 ARG A CA 1
ATOM 785 C C . ARG A 1 98 ? -14.117 0.542 14.592 1.00 94.81 98 ARG A C 1
ATOM 787 O O . ARG A 1 98 ? -13.223 0.822 15.392 1.00 94.81 98 ARG A O 1
ATOM 794 N N . ALA A 1 99 ? -14.953 1.456 14.117 1.00 92.88 99 ALA A N 1
ATOM 795 C CA . ALA A 1 99 ? -14.843 2.884 14.391 1.00 92.88 99 ALA A CA 1
ATOM 796 C C . ALA A 1 99 ? -14.947 3.278 15.877 1.00 92.88 99 ALA A C 1
ATOM 798 O O . ALA A 1 99 ? -14.598 4.400 16.202 1.00 92.88 99 ALA A O 1
ATOM 799 N N . ASN A 1 100 ? -15.366 2.405 16.802 1.00 88.81 100 ASN A N 1
ATOM 800 C CA . ASN A 1 100 ? -15.332 2.693 18.246 1.00 88.81 100 ASN A CA 1
ATOM 801 C C . ASN A 1 100 ? -14.017 2.308 18.956 1.00 88.81 100 ASN A C 1
ATOM 803 O O . ASN A 1 100 ? -13.939 2.420 20.182 1.00 88.81 100 ASN A O 1
ATOM 807 N N . THR A 1 101 ? -12.982 1.903 18.220 1.00 88.25 101 THR A N 1
ATOM 808 C CA . THR A 1 101 ? -11.684 1.456 18.761 1.00 88.25 101 THR A CA 1
ATOM 809 C C . THR A 1 101 ? -10.510 2.262 18.210 1.00 88.25 101 THR A C 1
ATOM 811 O O . THR A 1 101 ? -10.670 2.988 17.226 1.00 88.25 101 THR A O 1
ATOM 814 N N . ASP A 1 102 ? -9.360 2.238 18.889 1.00 85.94 102 ASP A N 1
ATOM 815 C CA . ASP A 1 102 ? -8.187 3.039 18.511 1.00 85.94 102 ASP A CA 1
ATOM 816 C C . ASP A 1 102 ? -7.592 2.550 17.181 1.00 85.94 102 ASP A C 1
ATOM 818 O O . ASP A 1 102 ? -6.666 1.741 17.146 1.00 85.94 102 ASP A O 1
ATOM 822 N N . LEU A 1 103 ? -8.170 3.031 16.083 1.00 87.50 103 LEU A N 1
ATOM 823 C CA . LEU A 1 103 ? -7.697 2.809 14.726 1.00 87.50 103 LEU A CA 1
ATOM 824 C C . LEU A 1 103 ? -6.508 3.726 14.423 1.00 87.50 103 LEU A C 1
ATOM 826 O O . LEU A 1 103 ? -6.333 4.774 15.053 1.00 87.50 103 LEU A O 1
ATOM 830 N N . GLY A 1 104 ? -5.686 3.292 13.470 1.00 90.38 104 GLY A N 1
ATOM 831 C CA . GLY A 1 104 ? -4.558 4.065 12.967 1.00 90.38 104 GLY A CA 1
ATOM 832 C C . GLY A 1 104 ? -4.979 5.298 12.168 1.00 90.38 104 GLY A C 1
ATOM 833 O O . GLY A 1 104 ? -6.144 5.702 12.149 1.00 90.38 104 GLY A O 1
ATOM 834 N N . PHE A 1 105 ? -3.990 5.882 11.508 1.00 93.06 105 PHE A N 1
ATOM 835 C CA . PHE A 1 105 ? -4.120 7.022 10.612 1.00 93.06 105 PHE A CA 1
ATOM 836 C C . PHE A 1 105 ? -3.765 6.587 9.190 1.00 93.06 105 PHE A C 1
ATOM 838 O O . PHE A 1 105 ? -2.822 5.812 9.017 1.00 93.06 105 PHE A O 1
ATOM 845 N N . PHE A 1 106 ? -4.500 7.090 8.199 1.00 95.56 106 PHE A N 1
ATOM 846 C CA . PHE A 1 106 ? -4.206 6.880 6.782 1.00 95.56 106 PHE A CA 1
ATOM 847 C C . PHE A 1 106 ? -3.193 7.940 6.302 1.00 95.56 106 PHE A C 1
ATOM 849 O O . PHE A 1 106 ? -3.560 9.117 6.198 1.00 95.56 106 PHE A O 1
ATOM 856 N N . PRO A 1 107 ? -1.913 7.593 6.066 1.00 95.56 107 PRO A N 1
ATOM 857 C CA . PRO A 1 107 ? -0.889 8.571 5.704 1.00 95.56 107 PRO A CA 1
ATOM 858 C C . PRO A 1 107 ? -1.086 9.129 4.290 1.00 95.56 107 PRO A C 1
ATOM 860 O O . PRO A 1 107 ? -1.659 8.484 3.421 1.00 95.56 107 PRO A O 1
ATOM 863 N N . LYS A 1 108 ? -0.571 10.337 4.019 1.00 93.44 108 LYS A N 1
ATOM 864 C CA . LYS A 1 108 ? -0.637 10.943 2.677 1.00 93.44 108 LYS A CA 1
ATOM 865 C C . LYS A 1 108 ? 0.443 10.377 1.741 1.00 93.44 108 LYS A C 1
ATOM 867 O O . LYS A 1 108 ? 1.399 11.075 1.417 1.00 93.44 108 LYS A O 1
ATOM 872 N N . ILE A 1 109 ? 0.282 9.121 1.334 1.00 94.19 109 ILE A N 1
ATOM 873 C CA . ILE A 1 109 ? 1.156 8.366 0.419 1.00 94.19 109 ILE A CA 1
ATOM 874 C C . ILE A 1 109 ? 0.326 7.268 -0.266 1.00 94.19 109 ILE A C 1
ATOM 876 O O . ILE A 1 109 ? -0.601 6.772 0.357 1.00 94.19 109 ILE A O 1
ATOM 880 N N . TYR A 1 110 ? 0.622 6.878 -1.509 1.00 93.81 110 TYR A N 1
ATOM 881 C CA . TYR A 1 110 ? -0.042 5.726 -2.145 1.00 93.81 110 TYR A CA 1
ATOM 882 C C . TYR A 1 110 ? 0.059 4.444 -1.280 1.00 93.81 110 TYR A C 1
ATOM 884 O O . TYR A 1 110 ? 0.986 4.328 -0.480 1.00 93.81 110 TYR A O 1
ATOM 892 N N . ASN A 1 111 ? -0.893 3.509 -1.406 1.00 94.00 111 ASN A N 1
ATOM 893 C CA . ASN A 1 111 ? -1.079 2.360 -0.495 1.00 94.00 111 ASN A CA 1
ATOM 894 C C . ASN A 1 111 ? -1.241 2.756 0.993 1.00 94.00 111 ASN A C 1
ATOM 896 O O . ASN A 1 111 ? -0.850 2.029 1.911 1.00 94.00 111 ASN A O 1
ATOM 900 N N . GLU A 1 112 ? -1.819 3.934 1.247 1.00 94.69 112 GLU A N 1
ATOM 901 C CA . GLU A 1 112 ? -2.172 4.440 2.584 1.00 94.69 112 GLU A CA 1
ATOM 902 C C . GLU A 1 112 ? -2.994 3.450 3.425 1.00 94.69 112 GLU A C 1
ATOM 904 O O . GLU A 1 112 ? -2.832 3.376 4.644 1.00 94.69 112 GLU A O 1
ATOM 909 N N . ASP A 1 113 ? -3.822 2.650 2.765 1.00 93.75 113 ASP A N 1
ATOM 910 C CA . ASP A 1 113 ? -4.670 1.609 3.322 1.00 93.75 113 ASP A CA 1
ATOM 911 C C . ASP A 1 113 ? -3.860 0.393 3.767 1.00 93.75 113 ASP A C 1
ATOM 913 O O . ASP A 1 113 ? -4.072 -0.104 4.875 1.00 93.75 113 ASP A O 1
ATOM 917 N N . TRP A 1 114 ? -2.893 -0.060 2.964 1.00 94.12 114 TRP A N 1
ATOM 918 C CA . TRP A 1 114 ? -1.986 -1.142 3.362 1.00 94.12 114 TRP A CA 1
ATOM 919 C C . TRP A 1 114 ? -1.165 -0.713 4.572 1.00 94.12 114 TRP A C 1
ATOM 921 O O . TRP A 1 114 ? -1.074 -1.452 5.555 1.00 94.12 114 TRP A O 1
ATOM 931 N N . ILE A 1 115 ? -0.639 0.515 4.543 1.00 95.94 115 ILE A N 1
ATOM 932 C CA . ILE A 1 115 ? 0.129 1.090 5.651 1.00 95.94 115 ILE A CA 1
ATOM 933 C C . ILE A 1 115 ? -0.741 1.196 6.908 1.00 95.94 115 ILE A C 1
ATOM 935 O O . ILE A 1 115 ? -0.336 0.741 7.977 1.00 95.94 115 ILE A O 1
ATOM 939 N N . PHE A 1 116 ? -1.976 1.686 6.787 1.00 95.88 116 PHE A N 1
ATOM 940 C CA . PHE A 1 116 ? -2.945 1.691 7.884 1.00 95.88 116 PHE A CA 1
ATOM 941 C C . PHE A 1 116 ? -3.231 0.284 8.434 1.00 95.88 116 PHE A C 1
ATOM 943 O O . PHE A 1 116 ? -3.378 0.108 9.647 1.00 95.88 116 PHE A O 1
ATOM 950 N N . MET A 1 117 ? -3.308 -0.728 7.567 1.00 94.81 117 MET A N 1
ATOM 951 C CA . MET A 1 117 ? -3.623 -2.103 7.953 1.00 94.81 117 MET A CA 1
ATOM 952 C C . MET A 1 117 ? -2.448 -2.852 8.585 1.00 94.81 117 MET A C 1
ATOM 954 O O . MET A 1 117 ? -2.692 -3.739 9.402 1.00 94.81 117 MET A O 1
ATOM 958 N N . ILE A 1 118 ? -1.196 -2.512 8.275 1.00 95.12 118 ILE A N 1
ATOM 959 C CA . ILE A 1 118 ? 0.006 -3.236 8.728 1.00 95.12 118 ILE A CA 1
ATOM 960 C C . ILE A 1 118 ? 0.037 -3.532 10.240 1.00 95.12 118 ILE A C 1
ATOM 962 O O . ILE A 1 118 ? 0.237 -4.697 10.601 1.00 95.12 118 ILE A O 1
ATOM 966 N N . PRO A 1 119 ? -0.237 -2.576 11.153 1.00 93.94 119 PRO A N 1
ATOM 967 C CA . PRO A 1 119 ? -0.267 -2.864 12.587 1.00 93.94 119 PRO A CA 1
ATOM 968 C C . PRO A 1 119 ? -1.345 -3.892 12.957 1.00 93.94 119 PRO A C 1
ATOM 970 O O . PRO A 1 119 ? -1.164 -4.704 13.867 1.00 93.94 119 PRO A O 1
ATOM 973 N N . HIS A 1 120 ? -2.467 -3.888 12.235 1.00 94.81 120 HIS A N 1
ATOM 974 C CA . HIS A 1 120 ? -3.554 -4.844 12.415 1.00 94.81 120 HIS A CA 1
ATOM 975 C C . HIS A 1 120 ? -3.214 -6.215 11.820 1.00 94.81 120 HIS A C 1
ATOM 977 O O . HIS A 1 120 ? -3.563 -7.227 12.426 1.00 94.81 120 HIS A O 1
ATOM 983 N N . VAL A 1 121 ? -2.502 -6.275 10.691 1.00 94.50 121 VAL A N 1
ATOM 984 C CA . VAL A 1 121 ? -1.988 -7.530 10.113 1.00 94.50 121 VAL A CA 1
ATOM 985 C C . VAL A 1 121 ? -1.007 -8.181 11.084 1.00 94.50 121 VAL A C 1
ATOM 987 O O . VAL A 1 121 ? -1.184 -9.344 11.446 1.00 94.50 121 VAL A O 1
ATOM 990 N N . HIS A 1 122 ? -0.040 -7.409 11.587 1.00 94.81 122 HIS A N 1
ATOM 991 C CA . HIS A 1 122 ? 0.932 -7.859 12.583 1.00 94.81 122 HIS A CA 1
ATOM 992 C C . HIS A 1 122 ? 0.246 -8.401 13.852 1.00 94.81 122 HIS A C 1
ATOM 994 O O . HIS A 1 122 ? 0.618 -9.453 14.371 1.00 94.81 122 HIS A O 1
ATOM 1000 N N . ALA A 1 123 ? -0.827 -7.742 14.304 1.00 94.81 123 ALA A N 1
ATOM 1001 C CA . ALA A 1 123 ? -1.631 -8.175 15.447 1.00 94.81 123 ALA A CA 1
ATOM 1002 C C . ALA A 1 123 ? -2.640 -9.305 15.139 1.00 94.81 123 ALA A C 1
ATOM 1004 O O . ALA A 1 123 ? -3.392 -9.705 16.031 1.00 94.81 123 ALA A O 1
ATOM 1005 N N . LYS A 1 124 ? -2.698 -9.819 13.901 1.00 94.81 124 LYS A N 1
ATOM 1006 C CA . LYS A 1 124 ? -3.693 -10.811 13.439 1.00 94.81 124 LYS A CA 1
ATOM 1007 C C . LYS A 1 124 ? -5.142 -10.349 13.667 1.00 94.81 124 LYS A C 1
ATOM 1009 O O . LYS A 1 124 ? -5.995 -11.108 14.118 1.00 94.81 124 LYS A O 1
ATOM 1014 N N . GLN A 1 125 ? -5.406 -9.075 13.386 1.00 95.88 125 GLN A N 1
ATOM 1015 C CA . GLN A 1 125 ? -6.687 -8.384 13.575 1.00 95.88 125 GLN A CA 1
ATOM 1016 C C . GLN A 1 125 ? -7.362 -7.982 12.251 1.00 95.88 125 GLN A C 1
ATOM 1018 O O . GLN A 1 125 ? -8.232 -7.107 12.249 1.00 95.88 125 GLN A O 1
ATOM 1023 N N . VAL A 1 126 ? -6.982 -8.628 11.145 1.00 94.94 126 VAL A N 1
ATOM 1024 C CA . VAL A 1 126 ? -7.551 -8.425 9.805 1.00 94.94 126 VAL A CA 1
ATOM 1025 C C . VAL A 1 126 ? -8.255 -9.700 9.341 1.00 94.94 126 VAL A C 1
ATOM 1027 O O . VAL A 1 126 ? -7.742 -10.797 9.560 1.00 94.94 126 VAL A O 1
ATOM 1030 N N . ALA A 1 127 ? -9.413 -9.558 8.698 1.00 95.06 127 ALA A N 1
ATOM 1031 C CA . ALA A 1 127 ? -10.148 -10.660 8.077 1.00 95.06 127 ALA A CA 1
ATOM 1032 C C . ALA A 1 127 ? -10.667 -10.292 6.679 1.00 95.06 127 ALA A C 1
ATOM 1034 O O . ALA A 1 127 ? -10.876 -9.120 6.373 1.00 95.06 127 ALA A O 1
ATOM 1035 N N . ALA A 1 128 ? -10.941 -11.298 5.850 1.00 93.50 128 ALA A N 1
ATOM 1036 C CA . ALA A 1 128 ? -11.578 -11.123 4.547 1.00 93.50 128 ALA A CA 1
ATOM 1037 C C . ALA A 1 128 ? -13.055 -11.532 4.610 1.00 93.50 128 ALA A C 1
ATOM 1039 O O . ALA A 1 128 ? -13.376 -12.596 5.139 1.00 93.50 128 ALA A O 1
ATOM 1040 N N . ALA A 1 129 ? -13.946 -10.694 4.075 1.00 93.00 129 ALA A N 1
ATOM 1041 C CA . ALA A 1 129 ? -15.391 -10.945 4.062 1.00 93.00 129 ALA A CA 1
ATOM 1042 C C . ALA A 1 129 ? -15.914 -11.566 2.759 1.00 93.00 129 ALA A C 1
ATOM 1044 O O . ALA A 1 129 ? -17.070 -11.991 2.716 1.00 93.00 129 ALA A O 1
ATOM 1045 N N . GLY A 1 130 ? -15.098 -11.611 1.707 1.00 91.38 130 GLY A N 1
ATOM 1046 C CA . GLY A 1 130 ? -15.508 -12.107 0.400 1.00 91.38 130 GLY A CA 1
ATOM 1047 C C . GLY A 1 130 ? -14.744 -11.445 -0.737 1.00 91.38 130 GLY A C 1
ATOM 1048 O O . GLY A 1 130 ? -13.626 -10.966 -0.546 1.00 91.38 130 GLY A O 1
ATOM 1049 N N . VAL A 1 131 ? -15.385 -11.440 -1.902 1.00 90.75 131 VAL A N 1
ATOM 1050 C CA . VAL A 1 131 ? -14.846 -10.969 -3.177 1.00 90.75 131 VAL A CA 1
ATOM 1051 C C . VAL A 1 131 ? -15.825 -9.964 -3.789 1.00 90.75 131 VAL A C 1
ATOM 1053 O O . VAL A 1 131 ? -17.038 -10.130 -3.641 1.00 90.75 131 VAL A O 1
ATOM 1056 N N . ILE A 1 132 ? -15.296 -8.934 -4.439 1.00 90.75 132 ILE A N 1
ATOM 1057 C CA . ILE A 1 132 ? -16.010 -7.891 -5.188 1.00 90.75 132 ILE A CA 1
ATOM 1058 C C . ILE A 1 132 ? -15.318 -7.658 -6.531 1.00 90.75 132 ILE A C 1
ATOM 1060 O O . ILE A 1 132 ? -14.239 -8.193 -6.781 1.00 90.75 132 ILE A O 1
ATOM 1064 N N . GLN A 1 133 ? -15.940 -6.840 -7.374 1.00 89.31 133 GLN A N 1
ATOM 1065 C CA . GLN A 1 133 ? -15.364 -6.382 -8.632 1.00 89.31 133 GLN A CA 1
ATOM 1066 C C . GLN A 1 133 ? -15.061 -4.886 -8.560 1.00 89.31 133 GLN A C 1
ATOM 1068 O O . GLN A 1 133 ? -15.742 -4.136 -7.855 1.00 89.31 133 GLN A O 1
ATOM 1073 N N . GLN A 1 134 ? -14.071 -4.462 -9.333 1.00 88.19 134 GLN A N 1
ATOM 1074 C CA . GLN A 1 134 ? -13.740 -3.063 -9.571 1.00 88.19 134 GLN A CA 1
ATOM 1075 C C . GLN A 1 134 ? -13.888 -2.760 -11.062 1.00 88.19 134 GLN A C 1
ATOM 1077 O O . GLN A 1 134 ? -13.655 -3.629 -11.906 1.00 88.19 134 GLN A O 1
ATOM 1082 N N . GLU A 1 135 ? -14.288 -1.535 -11.402 1.00 89.19 135 GLU A N 1
ATOM 1083 C CA . GLU A 1 135 ? -14.322 -1.117 -12.802 1.00 89.19 135 GLU A CA 1
ATOM 1084 C C . GLU A 1 135 ? -12.913 -1.133 -13.429 1.00 89.19 135 GLU A C 1
ATOM 1086 O O . GLU A 1 135 ? -11.982 -0.545 -12.875 1.00 89.19 135 GLU A O 1
ATOM 1091 N N . PRO A 1 136 ? -12.730 -1.772 -14.602 1.00 89.69 136 PRO A N 1
ATOM 1092 C CA . PRO A 1 136 ? -11.438 -1.785 -15.275 1.00 89.69 136 PRO A CA 1
ATOM 1093 C C . PRO A 1 136 ? -10.985 -0.382 -15.686 1.00 89.69 136 PRO A C 1
ATOM 1095 O O . PRO A 1 136 ? -11.766 0.413 -16.215 1.00 89.69 136 PRO A O 1
ATOM 1098 N N . TYR A 1 137 ? -9.687 -0.123 -15.558 1.00 89.75 137 TYR A N 1
ATOM 1099 C CA . TYR A 1 137 ? -9.039 1.090 -16.057 1.00 89.75 137 TYR A CA 1
ATOM 1100 C C . TYR A 1 137 ? -7.761 0.748 -16.842 1.00 89.75 137 TYR A C 1
ATOM 1102 O O . TYR A 1 137 ? -7.339 -0.405 -16.886 1.00 89.75 137 TYR A O 1
ATOM 1110 N N . ASP A 1 138 ? -7.151 1.731 -17.516 1.00 91.50 138 ASP A N 1
ATOM 1111 C CA . ASP A 1 138 ? -5.839 1.550 -18.160 1.00 91.50 138 ASP A CA 1
ATOM 1112 C C . ASP A 1 138 ? -4.718 1.902 -17.162 1.00 91.50 138 ASP A C 1
ATOM 1114 O O . ASP A 1 138 ? -4.453 3.091 -16.949 1.00 91.50 138 ASP A O 1
ATOM 1118 N N . PRO A 1 139 ? -4.026 0.914 -16.557 1.00 92.56 139 PRO A N 1
ATOM 1119 C CA . PRO A 1 139 ? -2.969 1.181 -15.582 1.00 92.56 139 PRO A CA 1
ATOM 1120 C C . PRO A 1 139 ? -1.731 1.812 -16.230 1.00 92.56 139 PRO A C 1
ATOM 1122 O O . PRO A 1 139 ? -0.923 2.446 -15.556 1.00 92.56 139 PRO A O 1
ATOM 1125 N N . PHE A 1 140 ? -1.577 1.695 -17.551 1.00 94.75 140 PHE A N 1
ATOM 1126 C CA . PHE A 1 140 ? -0.438 2.235 -18.292 1.00 94.75 140 PHE A CA 1
ATOM 1127 C C . PHE A 1 140 ? -0.774 3.548 -19.013 1.00 94.75 140 PHE A C 1
ATOM 1129 O O . PHE A 1 140 ? -0.018 3.970 -19.896 1.00 94.75 140 PHE A O 1
ATOM 1136 N N . VAL A 1 141 ? -1.873 4.215 -18.629 1.00 93.38 141 VAL A N 1
ATOM 1137 C CA . VAL A 1 141 ? -2.311 5.490 -19.221 1.00 93.38 141 VAL A CA 1
ATOM 1138 C C . VAL A 1 141 ? -1.249 6.588 -19.093 1.00 93.38 141 VAL A C 1
ATOM 1140 O O . VAL A 1 141 ? -1.096 7.413 -19.993 1.00 93.38 141 VAL A O 1
ATOM 1143 N N . SER A 1 142 ? -0.483 6.590 -17.996 1.00 93.25 142 SER A N 1
ATOM 1144 C CA . SER A 1 142 ? 0.585 7.557 -17.747 1.00 93.25 142 SER A CA 1
ATOM 1145 C C . SER A 1 142 ? 1.699 6.965 -16.892 1.00 93.25 142 SER A C 1
ATOM 1147 O O . SER A 1 142 ? 1.456 6.431 -15.814 1.00 93.25 142 SER A O 1
ATOM 1149 N N . ALA A 1 143 ? 2.949 7.148 -17.321 1.00 94.44 143 ALA A N 1
ATOM 1150 C CA . ALA A 1 143 ? 4.117 6.768 -16.527 1.00 94.44 143 ALA A CA 1
ATOM 1151 C C . ALA A 1 143 ? 4.245 7.581 -15.224 1.00 94.44 143 ALA A C 1
ATOM 1153 O O . ALA A 1 143 ? 4.867 7.110 -14.276 1.00 94.44 143 ALA A O 1
ATOM 1154 N N . ALA A 1 144 ? 3.619 8.763 -15.148 1.00 93.56 144 ALA A N 1
ATOM 1155 C CA . ALA A 1 144 ? 3.566 9.551 -13.917 1.00 93.56 144 ALA A CA 1
ATOM 1156 C C . ALA A 1 144 ? 2.813 8.820 -12.791 1.00 93.56 144 ALA A C 1
ATOM 1158 O O . ALA A 1 144 ? 3.105 9.046 -11.621 1.00 93.56 144 ALA A O 1
ATOM 1159 N N . LEU A 1 145 ? 1.886 7.911 -13.128 1.00 93.56 145 LEU A N 1
ATOM 1160 C CA . LEU A 1 145 ? 1.213 7.080 -12.129 1.00 93.56 145 LEU A CA 1
ATOM 1161 C C . LEU A 1 145 ? 2.209 6.126 -11.456 1.00 93.56 145 LEU A C 1
ATOM 1163 O O . LEU A 1 145 ? 2.230 6.033 -10.236 1.00 93.56 145 LEU A O 1
ATOM 1167 N N . ALA A 1 146 ? 3.098 5.503 -12.234 1.00 95.88 146 ALA A N 1
ATOM 1168 C CA . ALA A 1 146 ? 4.153 4.643 -11.700 1.00 95.88 146 ALA A CA 1
ATOM 1169 C C . ALA A 1 146 ? 5.138 5.423 -10.806 1.00 95.88 146 ALA A C 1
ATOM 1171 O O . ALA A 1 146 ? 5.551 4.928 -9.761 1.00 95.88 146 ALA A O 1
ATOM 1172 N N . GLU A 1 147 ? 5.477 6.665 -11.174 1.00 95.75 147 GLU A N 1
ATOM 1173 C CA . GLU A 1 147 ? 6.286 7.555 -10.326 1.00 95.75 147 GLU A CA 1
ATOM 1174 C C . GLU A 1 147 ? 5.594 7.884 -8.998 1.00 95.75 147 GLU A C 1
ATOM 1176 O O . GLU A 1 147 ? 6.220 7.881 -7.939 1.00 95.75 147 GLU A O 1
ATOM 1181 N N . PHE A 1 148 ? 4.300 8.190 -9.060 1.00 94.38 148 PHE A N 1
ATOM 1182 C CA . PHE A 1 148 ? 3.501 8.565 -7.901 1.00 94.38 148 PHE A CA 1
ATOM 1183 C C . PHE A 1 148 ? 3.300 7.400 -6.923 1.00 94.38 148 PHE A C 1
ATOM 1185 O O . PHE A 1 148 ? 3.363 7.607 -5.711 1.00 94.38 148 PHE A O 1
ATOM 1192 N N . GLN A 1 149 ? 3.070 6.192 -7.441 1.00 95.62 149 GLN A N 1
ATOM 1193 C CA . GLN A 1 149 ? 2.791 5.003 -6.635 1.00 95.62 149 GLN A CA 1
ATOM 1194 C C . GLN A 1 149 ? 4.039 4.443 -5.946 1.00 95.62 149 GLN A C 1
ATOM 1196 O O . GLN A 1 149 ? 3.955 3.994 -4.804 1.00 95.62 149 GLN A O 1
ATOM 1201 N N . GLU A 1 150 ? 5.202 4.511 -6.603 1.00 97.38 150 GLU A N 1
ATOM 1202 C CA . GLU A 1 150 ? 6.424 3.825 -6.160 1.00 97.38 150 GLU A CA 1
ATOM 1203 C C . GLU A 1 150 ? 6.837 4.101 -4.701 1.00 97.38 150 GLU A C 1
ATOM 1205 O O . GLU A 1 150 ? 7.196 3.151 -4.007 1.00 97.38 150 GLU A O 1
ATOM 1210 N N . PRO A 1 151 ? 6.787 5.337 -4.168 1.00 97.19 151 PRO A N 1
ATOM 1211 C CA . PRO A 1 151 ? 7.126 5.557 -2.766 1.00 97.19 151 PRO A CA 1
ATOM 1212 C C . PRO A 1 151 ? 6.197 4.801 -1.805 1.00 97.19 151 PRO A C 1
ATOM 1214 O O . PRO A 1 151 ? 6.656 4.293 -0.785 1.00 97.19 151 PRO A O 1
ATOM 1217 N N . GLY A 1 152 ? 4.906 4.716 -2.137 1.00 96.75 152 GLY A N 1
ATOM 1218 C CA . GLY A 1 152 ? 3.918 3.955 -1.375 1.00 96.75 152 GLY A CA 1
ATOM 1219 C C . GLY A 1 152 ? 4.165 2.457 -1.434 1.00 96.75 152 GLY A C 1
ATOM 1220 O O . GLY A 1 152 ? 4.142 1.790 -0.405 1.00 96.75 152 GLY A O 1
ATOM 1221 N N . GLU A 1 153 ? 4.493 1.951 -2.621 1.00 96.50 153 GLU A N 1
ATOM 1222 C CA . GLU A 1 153 ? 4.877 0.554 -2.827 1.00 96.50 153 GLU A CA 1
ATOM 1223 C C . GLU A 1 153 ? 6.099 0.166 -1.989 1.00 96.50 153 GLU A C 1
ATOM 1225 O O . GLU A 1 153 ? 6.051 -0.816 -1.258 1.00 96.50 153 GLU A O 1
ATOM 1230 N N . VAL A 1 154 ? 7.169 0.974 -2.020 1.00 98.06 154 VAL A N 1
ATOM 1231 C CA . VAL A 1 154 ? 8.390 0.736 -1.228 1.00 98.06 154 VAL A CA 1
ATOM 1232 C C . VAL A 1 154 ? 8.068 0.587 0.257 1.00 98.06 154 VAL A C 1
ATOM 1234 O O . VAL A 1 154 ? 8.539 -0.352 0.900 1.00 98.06 154 VAL A O 1
ATOM 1237 N N . ILE A 1 155 ? 7.279 1.512 0.810 1.00 98.31 155 ILE A N 1
ATOM 1238 C CA . ILE A 1 155 ? 6.945 1.495 2.234 1.00 98.31 155 ILE A CA 1
ATOM 1239 C C . ILE A 1 155 ? 6.014 0.327 2.563 1.00 98.31 155 ILE A C 1
ATOM 1241 O O . ILE A 1 155 ? 6.277 -0.404 3.520 1.00 98.31 155 ILE A O 1
ATOM 1245 N N . ALA A 1 156 ? 4.937 0.156 1.796 1.00 96.31 156 ALA A N 1
ATOM 1246 C CA . ALA A 1 156 ? 3.933 -0.866 2.053 1.00 96.31 156 ALA A CA 1
ATOM 1247 C C . ALA A 1 156 ? 4.538 -2.271 1.944 1.00 96.31 156 ALA A C 1
ATOM 1249 O O . ALA A 1 156 ? 4.463 -3.027 2.914 1.00 96.31 156 ALA A O 1
ATOM 1250 N N . ASP A 1 157 ? 5.221 -2.585 0.839 1.00 95.38 157 ASP A N 1
ATOM 1251 C CA . ASP A 1 157 ? 5.874 -3.883 0.636 1.00 95.38 157 ASP A CA 1
ATOM 1252 C C . ASP A 1 157 ? 6.969 -4.129 1.665 1.00 95.38 157 ASP A C 1
ATOM 1254 O O . ASP A 1 157 ? 7.062 -5.225 2.216 1.00 95.38 157 ASP A O 1
ATOM 1258 N N . GLY A 1 158 ? 7.788 -3.114 1.958 1.00 97.38 158 GLY A N 1
ATOM 1259 C CA . GLY A 1 158 ? 8.865 -3.232 2.934 1.00 97.38 158 GLY A CA 1
ATOM 1260 C C . GLY A 1 158 ? 8.336 -3.591 4.321 1.00 97.38 158 GLY A C 1
ATOM 1261 O O . GLY A 1 158 ? 8.804 -4.543 4.947 1.00 97.38 158 GLY A O 1
ATOM 1262 N N . LEU A 1 159 ? 7.301 -2.892 4.787 1.00 97.88 159 LEU A N 1
ATOM 1263 C CA . LEU A 1 159 ? 6.663 -3.190 6.067 1.00 97.88 159 LEU A CA 1
ATOM 1264 C C . LEU A 1 159 ? 5.961 -4.559 6.060 1.00 97.88 159 LEU A C 1
ATOM 1266 O O . LEU A 1 159 ? 6.078 -5.301 7.039 1.00 97.88 159 LEU A O 1
ATOM 1270 N N . LEU A 1 160 ? 5.283 -4.935 4.970 1.00 95.50 160 LEU A N 1
ATOM 1271 C CA . LEU A 1 160 ? 4.643 -6.249 4.837 1.00 95.50 160 LEU A CA 1
ATOM 1272 C C . LEU A 1 160 ? 5.674 -7.387 4.848 1.00 95.50 160 LEU A C 1
ATOM 1274 O O . LEU A 1 160 ? 5.471 -8.398 5.523 1.00 95.50 160 LEU A O 1
ATOM 1278 N N . ALA A 1 161 ? 6.803 -7.212 4.157 1.00 95.94 161 ALA A N 1
ATOM 1279 C CA . ALA A 1 161 ? 7.914 -8.158 4.145 1.00 95.94 161 ALA A CA 1
ATOM 1280 C C . ALA A 1 161 ? 8.467 -8.376 5.560 1.00 95.94 161 ALA A C 1
ATOM 1282 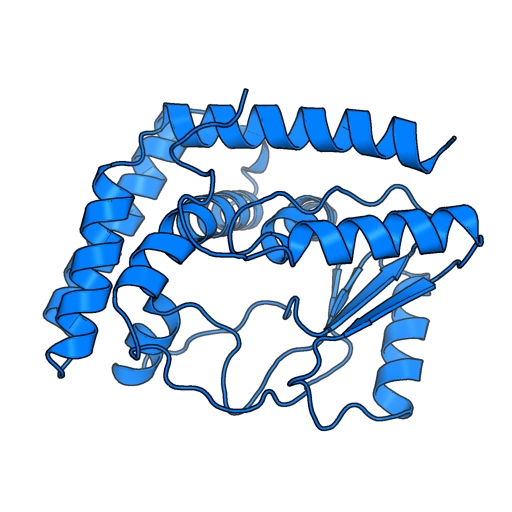O O . ALA A 1 161 ? 8.696 -9.517 5.966 1.00 95.94 161 ALA A O 1
ATOM 1283 N N . LEU A 1 162 ? 8.595 -7.307 6.351 1.00 97.69 162 LEU A N 1
ATOM 1284 C CA . LEU A 1 162 ? 9.015 -7.405 7.749 1.00 97.69 162 LEU A CA 1
ATOM 1285 C C . LEU A 1 162 ? 7.992 -8.122 8.630 1.00 97.69 162 LEU A C 1
ATOM 1287 O O . LEU A 1 162 ? 8.385 -8.924 9.478 1.00 97.69 162 LEU A O 1
ATOM 1291 N N . VAL A 1 163 ? 6.692 -7.888 8.429 1.00 96.75 163 VAL A N 1
ATOM 1292 C CA . VAL A 1 163 ? 5.643 -8.645 9.133 1.00 96.75 163 VAL A CA 1
ATOM 1293 C C . VAL A 1 163 ? 5.727 -10.133 8.782 1.00 96.75 163 VAL A C 1
ATOM 1295 O O . VAL A 1 163 ? 5.746 -10.970 9.686 1.00 96.75 163 VAL A O 1
ATOM 1298 N N . ASN A 1 164 ? 5.849 -10.468 7.496 1.00 94.75 164 ASN A N 1
ATOM 1299 C CA . ASN A 1 164 ? 5.940 -11.850 7.015 1.00 94.75 164 ASN A CA 1
ATOM 1300 C C . ASN A 1 164 ? 7.197 -12.572 7.522 1.00 94.75 164 ASN A C 1
ATOM 1302 O O . ASN A 1 164 ? 7.151 -13.768 7.806 1.00 94.75 164 ASN A O 1
ATOM 1306 N N . ALA A 1 165 ? 8.304 -11.845 7.681 1.00 95.94 165 ALA A N 1
ATOM 1307 C CA . ALA A 1 165 ? 9.553 -12.359 8.233 1.00 95.94 165 ALA A CA 1
ATOM 1308 C C . ALA A 1 165 ? 9.582 -12.403 9.775 1.00 95.94 165 ALA A C 1
ATOM 1310 O O . ALA A 1 165 ? 10.623 -12.727 10.348 1.00 95.94 165 ALA A O 1
ATOM 1311 N N . CYS A 1 166 ? 8.481 -12.063 10.460 1.00 96.19 166 CYS A N 1
ATOM 1312 C CA . CYS A 1 166 ? 8.433 -11.902 11.920 1.00 96.19 166 CYS A CA 1
ATOM 1313 C C . CYS A 1 166 ? 9.519 -10.941 12.450 1.00 96.19 166 CYS A C 1
ATOM 1315 O O . CYS A 1 166 ? 10.074 -11.146 13.528 1.00 96.19 166 CYS A O 1
ATOM 1317 N N . ALA A 1 167 ? 9.833 -9.899 11.679 1.00 97.00 167 ALA A N 1
ATOM 1318 C CA . ALA A 1 167 ? 10.939 -8.973 11.903 1.00 97.00 167 ALA A CA 1
ATOM 1319 C C . ALA A 1 167 ? 10.479 -7.502 11.927 1.00 97.00 167 ALA A C 1
ATOM 1321 O O . ALA A 1 167 ? 11.257 -6.600 11.625 1.00 97.00 167 ALA A O 1
ATOM 1322 N N . TYR A 1 168 ? 9.218 -7.249 12.294 1.00 96.62 168 TYR A N 1
ATOM 1323 C CA . TYR A 1 168 ? 8.607 -5.912 12.284 1.00 96.62 168 TYR A CA 1
ATOM 1324 C C . TYR A 1 168 ? 9.353 -4.871 13.143 1.00 96.62 168 TYR A C 1
ATOM 1326 O O . TYR A 1 168 ? 9.320 -3.674 12.857 1.00 96.62 168 TYR A O 1
ATOM 1334 N N . ASP A 1 169 ? 10.092 -5.305 14.164 1.00 96.69 169 ASP A N 1
ATOM 1335 C CA . ASP A 1 169 ? 10.928 -4.420 14.987 1.00 96.69 169 ASP A CA 1
ATOM 1336 C C . ASP A 1 169 ? 12.121 -3.820 14.224 1.00 96.69 169 ASP A C 1
ATOM 1338 O O . ASP A 1 169 ? 12.653 -2.789 14.627 1.00 96.69 169 ASP A O 1
ATOM 1342 N N . ARG A 1 170 ? 12.498 -4.395 13.074 1.00 97.69 170 ARG A N 1
ATOM 1343 C CA . ARG A 1 170 ? 13.558 -3.874 12.195 1.00 97.69 170 ARG A CA 1
ATOM 1344 C C . ARG A 1 170 ? 13.095 -2.738 11.280 1.00 97.69 170 ARG A C 1
ATOM 1346 O O . ARG A 1 170 ? 13.882 -2.242 10.487 1.00 97.69 170 ARG A O 1
ATOM 1353 N N . ARG A 1 171 ? 11.846 -2.272 11.379 1.00 98.00 171 ARG A N 1
ATOM 1354 C CA . ARG A 1 171 ? 11.327 -1.175 10.535 1.00 98.00 171 ARG A CA 1
ATOM 1355 C C . ARG A 1 171 ? 12.050 0.168 10.710 1.00 98.00 171 ARG A C 1
ATOM 1357 O O . ARG A 1 171 ? 11.886 1.049 9.875 1.00 98.00 171 ARG A O 1
ATOM 1364 N N . PHE A 1 172 ? 12.852 0.319 11.762 1.00 98.06 172 PHE A N 1
ATOM 1365 C CA . PHE A 1 172 ? 13.703 1.492 11.997 1.00 98.06 172 PHE A CA 1
ATOM 1366 C C . PHE A 1 172 ? 15.179 1.255 11.654 1.00 98.06 172 PHE A C 1
ATOM 1368 O O . PHE A 1 172 ? 16.020 2.114 11.905 1.00 98.06 172 PHE A O 1
ATOM 1375 N N . ASP A 1 173 ? 15.512 0.086 11.112 1.00 98.25 173 ASP A N 1
ATOM 1376 C CA . ASP A 1 173 ? 16.877 -0.273 10.749 1.00 98.25 173 ASP A CA 1
ATOM 1377 C C . ASP A 1 173 ? 17.179 0.146 9.302 1.00 98.25 173 ASP A C 1
ATOM 1379 O O . ASP A 1 173 ? 16.571 -0.342 8.347 1.00 98.25 173 ASP A O 1
ATOM 1383 N N . GLN A 1 174 ? 18.149 1.044 9.139 1.00 98.25 174 GLN A N 1
ATOM 1384 C CA . GLN A 1 174 ? 18.600 1.525 7.833 1.00 98.25 174 GLN A CA 1
ATOM 1385 C C . GLN A 1 174 ? 19.177 0.406 6.959 1.00 98.25 174 GLN A C 1
ATOM 1387 O O . GLN A 1 174 ? 18.949 0.397 5.749 1.00 98.25 174 GLN A O 1
ATOM 1392 N N . ASP A 1 175 ? 19.891 -0.559 7.548 1.00 98.38 175 ASP A N 1
ATOM 1393 C CA . ASP A 1 175 ? 20.500 -1.653 6.785 1.00 98.38 175 ASP A CA 1
ATOM 1394 C C . ASP A 1 175 ? 19.420 -2.567 6.194 1.00 98.38 175 ASP A C 1
ATOM 1396 O O . ASP A 1 175 ? 19.515 -2.987 5.039 1.00 98.38 175 ASP A O 1
ATOM 1400 N N . THR A 1 176 ? 18.344 -2.788 6.954 1.00 98.12 176 THR A N 1
ATOM 1401 C CA . THR A 1 176 ? 17.140 -3.487 6.488 1.00 98.12 176 THR A CA 1
ATOM 1402 C C . THR A 1 176 ? 16.507 -2.776 5.291 1.00 98.12 176 THR A C 1
ATOM 1404 O O . THR A 1 176 ? 16.230 -3.407 4.271 1.00 98.12 176 THR A O 1
ATOM 1407 N N . TRP A 1 177 ? 16.308 -1.458 5.368 1.00 98.56 177 TRP A N 1
ATOM 1408 C CA . TRP A 1 177 ? 15.735 -0.697 4.253 1.00 98.56 177 TRP A CA 1
ATOM 1409 C C . TRP A 1 177 ? 16.646 -0.663 3.028 1.00 98.56 177 TRP A C 1
ATOM 1411 O O . TRP A 1 177 ? 16.154 -0.753 1.904 1.00 98.56 177 TRP A O 1
ATOM 1421 N N . ARG A 1 178 ? 17.967 -0.602 3.219 1.00 98.69 178 ARG A N 1
ATOM 1422 C CA . ARG A 1 178 ? 18.932 -0.686 2.117 1.00 98.69 178 ARG A CA 1
ATOM 1423 C C . ARG A 1 178 ? 18.806 -2.010 1.361 1.00 98.69 178 ARG A C 1
ATOM 1425 O O . ARG A 1 178 ? 18.834 -2.006 0.129 1.00 98.69 178 ARG A O 1
ATOM 1432 N N . GLU A 1 179 ? 18.648 -3.121 2.078 1.00 98.44 179 GLU A N 1
ATOM 1433 C CA . GLU A 1 179 ? 18.429 -4.446 1.487 1.00 98.44 179 GLU A CA 1
ATOM 1434 C C . GLU A 1 179 ? 17.109 -4.501 0.704 1.00 98.44 179 G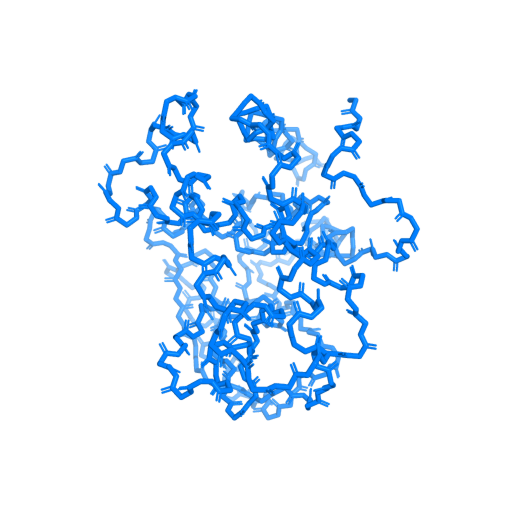LU A C 1
ATOM 1436 O O . GLU A 1 179 ? 17.111 -4.857 -0.477 1.00 98.44 179 GLU A O 1
ATOM 1441 N N . LEU A 1 180 ? 16.001 -4.071 1.319 1.00 98.31 180 LEU A N 1
ATOM 1442 C CA . LEU A 1 180 ? 14.674 -4.053 0.691 1.00 98.31 180 LEU A CA 1
ATOM 1443 C C . LEU A 1 180 ? 14.643 -3.187 -0.579 1.00 98.31 180 LEU A C 1
ATOM 1445 O O . LEU A 1 180 ? 14.138 -3.620 -1.616 1.00 98.31 180 LEU A O 1
ATOM 1449 N N . LEU A 1 181 ? 15.249 -1.996 -0.536 1.00 98.69 181 LEU A N 1
ATOM 1450 C CA . LEU A 1 181 ? 15.400 -1.125 -1.705 1.00 98.69 181 LEU A CA 1
ATOM 1451 C C . LEU A 1 181 ? 16.250 -1.786 -2.796 1.00 98.69 181 LEU A C 1
ATOM 1453 O O . LEU A 1 181 ? 15.934 -1.671 -3.979 1.00 98.69 181 LEU A O 1
ATOM 1457 N N . GLY A 1 182 ? 17.323 -2.489 -2.422 1.00 98.62 182 GLY A N 1
ATOM 1458 C CA . GLY A 1 182 ? 18.147 -3.255 -3.356 1.00 98.62 182 GLY A CA 1
ATOM 1459 C C . GLY A 1 182 ? 17.338 -4.318 -4.102 1.00 98.62 182 GLY A C 1
ATOM 1460 O O . GLY A 1 182 ? 17.381 -4.369 -5.333 1.00 98.62 182 GLY A O 1
ATOM 1461 N N . ILE A 1 183 ? 16.546 -5.102 -3.364 1.00 98.31 183 ILE A N 1
ATOM 1462 C CA . ILE A 1 183 ? 15.651 -6.126 -3.919 1.00 98.31 183 ILE A CA 1
ATOM 1463 C C . ILE A 1 183 ? 14.630 -5.489 -4.868 1.00 98.31 183 ILE A C 1
ATOM 1465 O O . ILE A 1 183 ? 14.514 -5.921 -6.017 1.00 98.31 183 ILE A O 1
ATOM 1469 N N . ARG A 1 184 ? 13.941 -4.422 -4.439 1.00 98.19 184 ARG A N 1
ATOM 1470 C CA . ARG A 1 184 ? 12.912 -3.769 -5.261 1.00 98.19 184 ARG A CA 1
ATOM 1471 C C . ARG A 1 184 ? 13.485 -3.157 -6.542 1.00 98.19 184 ARG A C 1
ATOM 1473 O O . ARG A 1 184 ? 12.911 -3.331 -7.613 1.00 98.19 184 ARG A O 1
ATOM 1480 N N . ARG A 1 185 ? 14.662 -2.523 -6.484 1.00 98.56 185 ARG A N 1
ATOM 1481 C CA . ARG A 1 185 ? 15.350 -1.981 -7.676 1.00 98.56 185 ARG A CA 1
ATOM 1482 C C . ARG A 1 185 ? 15.747 -3.077 -8.666 1.00 98.56 185 ARG A C 1
ATOM 1484 O O . ARG A 1 185 ? 15.597 -2.886 -9.872 1.00 98.56 185 ARG A O 1
ATOM 1491 N N . GLN A 1 186 ? 16.255 -4.207 -8.169 1.00 98.50 186 GLN A N 1
ATOM 1492 C CA . GLN A 1 186 ? 16.598 -5.363 -9.000 1.00 98.50 186 GLN A CA 1
ATOM 1493 C C . GLN A 1 186 ? 15.348 -5.914 -9.701 1.00 98.50 186 GLN A C 1
ATOM 1495 O O . GLN A 1 186 ? 15.377 -6.141 -10.910 1.00 98.50 186 GLN A O 1
ATOM 1500 N N . TRP A 1 187 ? 14.251 -6.074 -8.957 1.00 97.81 187 TRP A N 1
ATOM 1501 C CA . TRP A 1 187 ? 12.975 -6.565 -9.478 1.00 97.81 187 TRP A CA 1
ATOM 1502 C C . TRP A 1 187 ? 12.362 -5.614 -10.519 1.00 97.81 187 TRP A C 1
ATOM 1504 O O . TRP A 1 187 ? 12.024 -6.053 -11.614 1.00 97.81 187 TRP A O 1
ATOM 1514 N N . LEU A 1 188 ? 12.338 -4.299 -10.270 1.00 98.38 188 LEU A N 1
ATOM 1515 C CA . LEU A 1 188 ? 11.865 -3.310 -11.253 1.00 98.38 188 LEU A CA 1
ATOM 1516 C C . LEU A 1 188 ? 12.692 -3.321 -12.549 1.00 98.38 188 LEU A C 1
ATOM 1518 O O . LEU A 1 188 ? 12.148 -3.159 -13.645 1.00 98.38 188 LEU A O 1
ATOM 1522 N N . ALA A 1 189 ? 14.012 -3.505 -12.444 1.00 98.44 189 ALA A N 1
ATOM 1523 C CA . ALA A 1 189 ? 14.883 -3.623 -13.609 1.00 98.44 189 ALA A CA 1
ATOM 1524 C C . ALA A 1 189 ? 14.602 -4.905 -14.415 1.00 98.44 189 ALA A C 1
ATOM 1526 O O . ALA A 1 189 ? 14.575 -4.846 -15.649 1.00 98.44 189 ALA A O 1
ATOM 1527 N N . ASP A 1 190 ? 14.353 -6.029 -13.734 1.00 98.00 190 ASP A N 1
ATOM 1528 C CA . ASP A 1 190 ? 13.945 -7.289 -14.364 1.00 98.00 190 ASP A CA 1
ATOM 1529 C C . ASP A 1 190 ? 12.598 -7.143 -15.082 1.00 98.00 190 ASP A C 1
ATOM 1531 O O . ASP A 1 190 ? 12.525 -7.378 -16.293 1.00 98.00 190 ASP A O 1
ATOM 1535 N N . LEU A 1 191 ? 11.570 -6.636 -14.390 1.00 96.94 191 LEU A N 1
ATOM 1536 C CA . LEU A 1 191 ? 10.247 -6.387 -14.970 1.00 96.94 191 LEU A CA 1
ATOM 1537 C C . LEU A 1 191 ? 10.328 -5.510 -16.216 1.00 96.94 191 LEU A C 1
ATOM 1539 O O . LEU A 1 191 ? 9.801 -5.870 -17.271 1.00 96.94 191 LEU A O 1
ATOM 1543 N N . LYS A 1 192 ? 11.061 -4.393 -16.141 1.00 98.06 192 LYS A N 1
ATOM 1544 C CA . LYS A 1 192 ? 11.285 -3.505 -17.289 1.00 98.06 192 LYS A CA 1
ATOM 1545 C C . LYS A 1 192 ? 11.868 -4.245 -18.496 1.00 98.06 192 LYS A C 1
ATOM 1547 O O . LYS A 1 192 ? 11.533 -3.907 -19.629 1.00 98.06 192 LYS A O 1
ATOM 1552 N N . SER A 1 193 ? 12.758 -5.212 -18.279 1.00 97.94 193 SER A N 1
ATOM 1553 C CA . SER A 1 193 ? 13.397 -5.961 -19.368 1.00 97.94 193 SER A CA 1
ATOM 1554 C C . SER A 1 193 ? 12.468 -6.987 -20.025 1.00 97.94 193 SER A C 1
ATOM 1556 O O . SER A 1 193 ? 12.659 -7.324 -21.194 1.00 97.94 193 SER A O 1
ATOM 1558 N N . ARG A 1 194 ? 11.451 -7.454 -19.293 1.00 98.00 194 ARG A N 1
ATOM 1559 C CA . ARG A 1 194 ? 10.562 -8.547 -19.703 1.00 98.00 194 ARG A CA 1
ATOM 1560 C C . ARG A 1 194 ? 9.257 -8.061 -20.324 1.00 98.00 194 ARG A C 1
ATOM 1562 O O . ARG A 1 194 ? 8.715 -8.749 -21.187 1.00 98.00 194 ARG A O 1
ATOM 1569 N N . VAL A 1 195 ? 8.747 -6.895 -19.915 1.00 97.56 195 VAL A N 1
ATOM 1570 C CA . VAL A 1 195 ? 7.457 -6.391 -20.415 1.00 97.56 195 VAL A CA 1
ATOM 1571 C C . VAL A 1 195 ? 7.480 -6.131 -21.935 1.00 97.56 195 VAL A C 1
ATOM 1573 O O . VAL A 1 195 ? 8.401 -5.487 -22.460 1.00 97.56 195 VAL A O 1
ATOM 1576 N N . PRO A 1 196 ? 6.463 -6.611 -22.678 1.00 96.00 196 PRO A N 1
ATOM 1577 C CA . PRO A 1 196 ? 6.504 -6.645 -24.139 1.00 96.00 196 PRO A CA 1
ATOM 1578 C C . PRO A 1 196 ? 6.268 -5.277 -24.790 1.00 96.00 196 PRO A C 1
ATOM 1580 O O . PRO A 1 196 ? 6.821 -5.003 -25.863 1.00 96.00 196 PRO A O 1
ATOM 1583 N N . TYR A 1 197 ? 5.493 -4.389 -24.160 1.00 96.62 197 TYR A N 1
ATOM 1584 C CA . TYR A 1 197 ? 5.069 -3.130 -24.774 1.00 96.62 197 TYR A CA 1
ATOM 1585 C C . TYR A 1 197 ? 5.861 -1.918 -24.270 1.00 96.62 197 TYR A C 1
ATOM 1587 O O . TYR A 1 197 ? 6.233 -1.817 -23.103 1.00 96.62 197 TYR A O 1
ATOM 1595 N N . GLU A 1 198 ? 6.083 -0.943 -25.158 1.00 96.88 198 GLU A N 1
ATOM 1596 C CA . GLU A 1 198 ? 6.904 0.239 -24.857 1.00 96.88 198 GLU A CA 1
ATOM 1597 C C . GLU A 1 198 ? 6.344 1.078 -23.704 1.00 96.88 198 GLU A C 1
ATOM 1599 O O . GLU A 1 198 ? 7.097 1.503 -22.835 1.00 96.88 198 GLU A O 1
ATOM 1604 N N . ARG A 1 199 ? 5.017 1.256 -23.632 1.00 96.75 199 ARG A N 1
ATOM 1605 C CA . ARG A 1 199 ? 4.378 2.003 -22.533 1.00 96.75 199 ARG A CA 1
ATOM 1606 C C . ARG A 1 199 ? 4.689 1.395 -21.163 1.00 96.75 199 ARG A C 1
ATOM 1608 O O . ARG A 1 199 ? 4.961 2.128 -20.218 1.00 96.75 199 ARG A O 1
ATOM 1615 N N . GLN A 1 200 ? 4.715 0.067 -21.079 1.00 97.25 200 GLN A N 1
ATOM 1616 C CA . GLN A 1 200 ? 5.045 -0.659 -19.852 1.00 97.25 200 GLN A CA 1
ATOM 1617 C C . GLN A 1 200 ? 6.524 -0.489 -19.506 1.00 97.25 200 GLN A C 1
ATOM 1619 O O . GLN A 1 200 ? 6.852 -0.194 -18.362 1.00 97.25 200 GLN A O 1
ATOM 1624 N N . ARG A 1 201 ? 7.425 -0.582 -20.497 1.00 97.94 201 ARG A N 1
ATOM 1625 C CA . ARG A 1 201 ? 8.864 -0.331 -20.290 1.00 97.94 201 ARG A CA 1
ATOM 1626 C C . ARG A 1 201 ? 9.145 1.077 -19.783 1.00 97.94 201 ARG A C 1
ATOM 1628 O O . ARG A 1 201 ? 10.000 1.249 -18.913 1.00 97.94 201 ARG A O 1
ATOM 1635 N N . VAL A 1 202 ? 8.439 2.073 -20.319 1.00 98.19 202 VAL A N 1
ATOM 1636 C CA . VAL A 1 202 ? 8.533 3.461 -19.854 1.00 98.19 202 VAL A CA 1
ATOM 1637 C C . VAL A 1 202 ? 8.035 3.559 -18.413 1.00 98.19 202 VAL A C 1
ATOM 1639 O O . VAL A 1 202 ? 8.776 4.057 -17.573 1.00 98.19 202 VAL A O 1
ATOM 1642 N N . ALA A 1 203 ? 6.858 3.011 -18.095 1.00 97.81 203 ALA A N 1
ATOM 1643 C CA . ALA A 1 203 ? 6.315 3.021 -16.736 1.00 97.81 203 ALA A CA 1
ATOM 1644 C C . ALA A 1 203 ? 7.250 2.347 -15.711 1.00 97.81 203 ALA A C 1
ATOM 1646 O O . ALA A 1 203 ? 7.561 2.948 -14.684 1.00 97.81 203 ALA A O 1
ATOM 1647 N N . MET A 1 204 ? 7.774 1.151 -16.009 1.00 98.44 204 MET A N 1
ATOM 1648 C CA . MET A 1 204 ? 8.729 0.453 -15.131 1.00 98.44 204 MET A CA 1
ATOM 1649 C C . MET A 1 204 ? 10.055 1.210 -15.015 1.00 98.44 204 MET A C 1
ATOM 1651 O O . MET A 1 204 ? 10.659 1.263 -13.949 1.00 98.44 204 MET A O 1
ATOM 1655 N N . GLY A 1 205 ? 10.511 1.841 -16.103 1.00 98.44 205 GLY A N 1
ATOM 1656 C CA . GLY A 1 205 ? 11.676 2.723 -16.079 1.00 98.44 205 GLY A CA 1
ATOM 1657 C C . GLY A 1 205 ? 11.483 3.936 -15.172 1.00 98.44 205 GLY A C 1
ATOM 1658 O O . GLY A 1 205 ? 12.414 4.306 -14.458 1.00 98.44 205 GLY A O 1
ATOM 1659 N N . THR A 1 206 ? 10.286 4.516 -15.174 1.00 98.31 206 THR A N 1
ATOM 1660 C CA . THR A 1 206 ? 9.918 5.632 -14.304 1.00 98.31 206 THR A CA 1
ATOM 1661 C C . THR A 1 206 ? 9.838 5.201 -12.838 1.00 98.31 206 THR A C 1
ATOM 1663 O O . THR A 1 206 ? 10.467 5.847 -12.000 1.00 98.31 206 THR A O 1
ATOM 1666 N N . ALA A 1 207 ? 9.172 4.082 -12.526 1.00 98.19 207 ALA A N 1
ATOM 1667 C CA . ALA A 1 207 ? 9.162 3.511 -11.174 1.00 98.19 207 ALA A CA 1
ATOM 1668 C C . ALA A 1 207 ? 10.586 3.208 -10.680 1.00 98.19 207 ALA A C 1
ATOM 1670 O O . ALA A 1 207 ? 10.966 3.617 -9.587 1.00 98.19 207 ALA A O 1
ATOM 1671 N N . LEU A 1 208 ? 11.434 2.590 -11.513 1.00 98.62 208 LEU A N 1
ATOM 1672 C CA . LEU A 1 208 ? 12.831 2.315 -11.163 1.00 98.62 208 LEU A CA 1
ATOM 1673 C C . LEU A 1 208 ? 13.616 3.597 -10.860 1.00 98.62 208 LEU A C 1
ATOM 1675 O O . LEU A 1 208 ? 14.324 3.658 -9.856 1.00 98.62 208 LEU A O 1
ATOM 1679 N N . CYS A 1 209 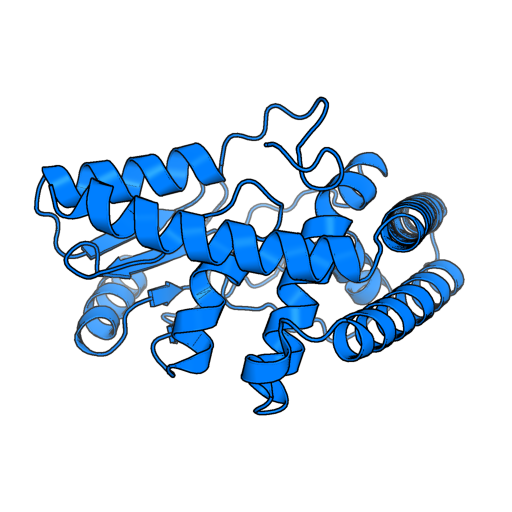? 13.484 4.627 -11.701 1.00 98.38 209 CYS A N 1
ATOM 1680 C CA . CYS A 1 209 ? 14.138 5.916 -11.476 1.00 98.38 209 CYS A CA 1
ATOM 1681 C C . CYS A 1 209 ? 13.672 6.551 -10.159 1.00 98.38 209 CYS A C 1
ATOM 1683 O O . CYS A 1 209 ? 14.489 7.052 -9.382 1.00 98.38 209 CYS A O 1
ATOM 1685 N N . ARG A 1 210 ? 12.372 6.449 -9.857 1.00 97.69 210 ARG A N 1
ATOM 1686 C CA . ARG A 1 210 ? 11.817 6.914 -8.588 1.00 97.69 210 ARG A CA 1
ATOM 1687 C C . ARG A 1 210 ? 12.378 6.138 -7.399 1.00 97.69 210 ARG A C 1
ATOM 1689 O O . ARG A 1 210 ? 12.869 6.762 -6.461 1.00 97.69 210 ARG A O 1
ATOM 1696 N N . CYS A 1 211 ? 12.394 4.811 -7.463 1.00 98.31 211 CYS A N 1
ATOM 1697 C CA . CYS A 1 211 ? 12.938 3.929 -6.428 1.00 98.31 211 CYS A CA 1
ATOM 1698 C C . CYS A 1 211 ? 14.434 4.186 -6.155 1.00 98.31 211 CYS A C 1
ATOM 1700 O O . CYS A 1 211 ? 14.907 4.124 -5.019 1.00 98.31 211 CYS A O 1
ATOM 1702 N N . GLN A 1 212 ? 15.204 4.525 -7.194 1.00 98.25 212 GLN A N 1
ATOM 1703 C CA . GLN A 1 212 ? 16.615 4.909 -7.071 1.00 98.25 212 GLN A CA 1
ATOM 1704 C C . GLN A 1 212 ? 16.817 6.238 -6.330 1.00 98.25 212 GLN A C 1
ATOM 1706 O O . GLN A 1 212 ? 17.883 6.443 -5.754 1.00 98.25 212 GLN A O 1
ATOM 1711 N N . SER A 1 213 ? 15.814 7.123 -6.327 1.00 97.69 213 SER A N 1
ATOM 1712 C CA . SER A 1 213 ? 15.863 8.399 -5.599 1.00 97.69 213 SER A CA 1
ATOM 1713 C C . SER A 1 213 ? 15.504 8.291 -4.113 1.00 97.69 213 SER A C 1
ATOM 1715 O O . SER A 1 213 ? 15.756 9.235 -3.371 1.00 97.69 213 SER A O 1
ATOM 1717 N N . ILE A 1 214 ? 14.921 7.166 -3.684 1.00 98.06 214 ILE A N 1
ATOM 1718 C CA . ILE A 1 214 ? 14.532 6.918 -2.290 1.00 98.06 214 ILE A CA 1
ATOM 1719 C C . ILE A 1 214 ? 15.726 6.321 -1.544 1.00 98.06 214 ILE A C 1
ATOM 1721 O O . ILE A 1 214 ? 16.283 5.310 -1.981 1.00 98.06 214 ILE A O 1
ATOM 1725 N N . LEU A 1 215 ? 16.113 6.928 -0.423 1.00 98.12 215 LEU A N 1
ATOM 1726 C CA . LEU A 1 215 ? 17.180 6.440 0.451 1.00 98.12 215 LEU A CA 1
ATOM 1727 C C . LEU A 1 215 ? 16.611 5.659 1.644 1.00 98.12 215 LEU A C 1
ATOM 1729 O O . LEU A 1 215 ? 15.448 5.816 2.023 1.00 98.12 215 LEU A O 1
ATOM 1733 N N . GLU A 1 216 ? 17.445 4.836 2.277 1.00 98.31 216 GLU A N 1
ATOM 1734 C CA . GLU A 1 216 ? 17.082 4.100 3.494 1.00 98.31 216 GLU A CA 1
ATOM 1735 C C . GLU A 1 216 ? 16.602 5.032 4.623 1.00 98.31 216 GLU A C 1
ATOM 1737 O O . GLU A 1 216 ? 15.597 4.754 5.280 1.00 98.31 216 GLU A O 1
ATOM 1742 N N . ASP A 1 217 ? 17.248 6.190 4.775 1.00 97.94 217 ASP A N 1
ATOM 1743 C CA . ASP A 1 217 ? 16.898 7.216 5.763 1.00 97.94 217 ASP A CA 1
ATOM 1744 C C . ASP A 1 217 ? 15.524 7.834 5.509 1.00 97.94 217 ASP A C 1
ATOM 1746 O O . ASP A 1 217 ? 14.853 8.269 6.446 1.00 97.94 217 ASP A O 1
ATOM 1750 N N . ASP A 1 218 ? 15.093 7.894 4.247 1.00 97.94 218 ASP A N 1
ATOM 1751 C CA . ASP A 1 218 ? 13.766 8.390 3.899 1.00 97.94 218 ASP A CA 1
ATOM 1752 C C . ASP A 1 218 ? 12.692 7.419 4.390 1.00 97.94 218 ASP A C 1
ATOM 1754 O O . ASP A 1 218 ? 11.677 7.857 4.933 1.00 97.94 218 ASP A O 1
ATOM 1758 N N . CYS A 1 219 ? 12.944 6.113 4.264 1.00 98.50 219 CYS A N 1
ATOM 1759 C CA . CYS A 1 219 ? 12.024 5.069 4.702 1.00 98.50 219 CYS A CA 1
ATOM 1760 C C . CYS A 1 219 ? 11.899 5.040 6.229 1.00 98.50 219 CYS A C 1
ATOM 1762 O O . CYS A 1 219 ? 10.786 5.092 6.751 1.00 98.50 219 CYS A O 1
ATOM 1764 N N . VAL A 1 220 ? 13.028 5.052 6.951 1.00 98.44 220 VAL A N 1
ATOM 1765 C CA . VAL A 1 220 ? 13.029 5.119 8.425 1.00 98.44 220 VAL A CA 1
ATOM 1766 C C . VAL A 1 220 ? 12.296 6.371 8.902 1.00 98.44 220 VAL A C 1
ATOM 1768 O O . VAL A 1 220 ? 11.378 6.276 9.716 1.00 98.44 220 VAL A O 1
ATOM 1771 N N . ARG A 1 221 ? 12.633 7.538 8.338 1.00 98.06 221 ARG A N 1
ATOM 1772 C CA . ARG A 1 221 ? 11.998 8.810 8.705 1.00 98.06 221 ARG A CA 1
ATOM 1773 C C . ARG A 1 221 ? 10.497 8.803 8.426 1.00 98.06 221 ARG A C 1
ATOM 1775 O O . ARG A 1 221 ? 9.732 9.311 9.238 1.00 98.06 221 ARG A O 1
ATOM 1782 N N . PHE A 1 222 ? 10.066 8.221 7.305 1.00 97.94 222 PHE A N 1
ATOM 1783 C CA . PHE A 1 222 ? 8.643 8.067 7.009 1.00 97.94 222 PHE A CA 1
ATOM 1784 C C . PHE A 1 222 ? 7.933 7.236 8.085 1.00 97.94 222 PHE A C 1
ATOM 1786 O O . PHE A 1 222 ? 6.900 7.670 8.591 1.00 97.94 222 PHE A O 1
ATOM 1793 N N . VAL A 1 223 ? 8.481 6.074 8.458 1.00 98.00 223 VAL A N 1
ATOM 1794 C CA . VAL A 1 223 ? 7.866 5.193 9.466 1.00 98.00 223 VAL A CA 1
ATOM 1795 C C . VAL A 1 223 ? 7.797 5.882 10.830 1.00 98.00 223 VAL A C 1
ATOM 1797 O O . VAL A 1 223 ? 6.759 5.833 11.485 1.00 98.00 223 VAL A O 1
ATOM 1800 N N . GLU A 1 224 ? 8.862 6.573 11.244 1.00 97.44 224 GLU A N 1
ATOM 1801 C CA . GLU A 1 224 ? 8.874 7.345 12.493 1.00 97.44 224 GLU A CA 1
ATOM 1802 C C . GLU A 1 224 ? 7.819 8.455 12.510 1.00 97.44 224 GLU A C 1
ATOM 1804 O O . GLU A 1 224 ? 7.127 8.642 13.513 1.00 97.44 224 GLU A O 1
ATOM 1809 N N . ASP A 1 225 ? 7.703 9.215 11.421 1.00 97.00 225 ASP A N 1
ATOM 1810 C CA . ASP 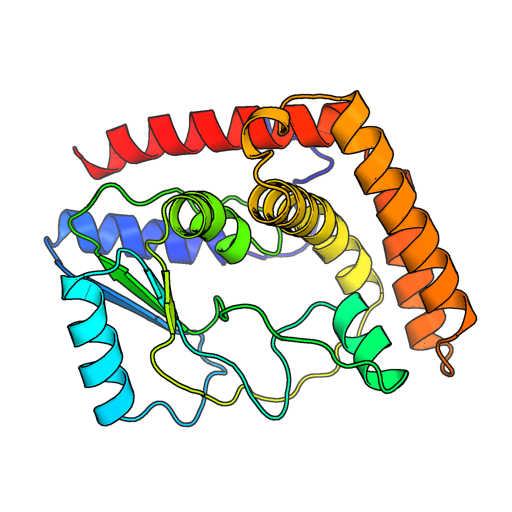A 1 225 ? 6.728 10.299 11.318 1.00 97.00 225 ASP A CA 1
ATOM 1811 C C . ASP A 1 225 ? 5.295 9.752 11.280 1.00 97.00 225 ASP A C 1
ATOM 1813 O O . ASP A 1 225 ? 4.424 10.268 11.979 1.00 97.00 225 ASP A O 1
ATOM 1817 N N . TRP A 1 226 ? 5.060 8.652 10.563 1.00 96.81 226 TRP A N 1
ATOM 1818 C CA . TRP A 1 226 ? 3.761 7.982 10.531 1.00 96.81 226 TRP A CA 1
ATOM 1819 C C . TRP A 1 226 ? 3.337 7.434 11.904 1.00 96.81 226 TRP A C 1
ATOM 1821 O O . TRP A 1 226 ? 2.169 7.565 12.285 1.00 96.81 226 TRP A O 1
ATOM 1831 N N . GLU A 1 227 ? 4.255 6.859 12.688 1.00 95.44 227 GLU A N 1
ATOM 1832 C CA . GLU A 1 227 ? 3.924 6.394 14.042 1.00 95.44 227 GLU A CA 1
ATOM 1833 C C . GLU A 1 227 ? 3.585 7.563 14.9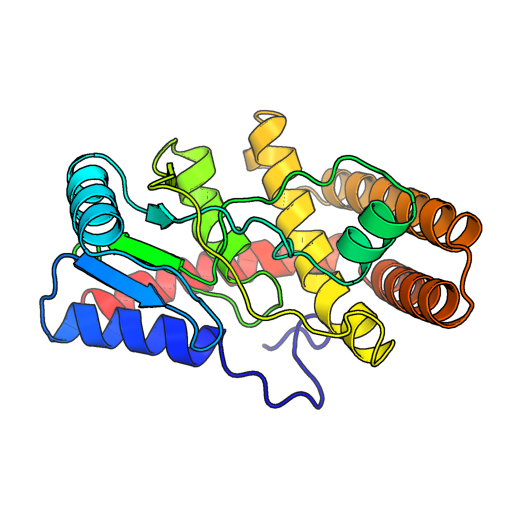84 1.00 95.44 227 GLU A C 1
ATOM 1835 O O . GLU A 1 227 ? 2.603 7.477 15.730 1.00 95.44 227 GLU A O 1
ATOM 1840 N N . LYS A 1 228 ? 4.299 8.694 14.888 1.00 95.75 228 LYS A N 1
ATOM 1841 C CA . LYS A 1 228 ? 3.955 9.933 15.619 1.00 95.75 228 LYS A CA 1
ATOM 1842 C C . LYS A 1 228 ? 2.604 10.504 15.180 1.00 95.75 228 LYS A C 1
ATOM 1844 O O . LYS A 1 228 ? 1.822 10.971 16.017 1.00 95.75 228 LYS A O 1
ATOM 1849 N N . ASP A 1 229 ? 2.300 10.447 13.885 1.00 95.25 229 ASP A N 1
ATOM 1850 C CA . ASP A 1 229 ? 1.000 10.854 13.349 1.00 95.25 229 ASP A CA 1
ATOM 1851 C C . ASP A 1 229 ? -0.115 9.961 13.906 1.00 95.25 229 ASP A C 1
ATOM 1853 O O . ASP A 1 229 ? -1.154 10.470 14.325 1.00 95.25 229 ASP A O 1
ATOM 1857 N N . CYS A 1 230 ? 0.111 8.648 14.030 1.00 94.38 230 CYS A N 1
ATOM 1858 C CA . CYS A 1 230 ? -0.832 7.732 14.675 1.00 94.38 230 CYS A CA 1
ATOM 1859 C C . CYS A 1 230 ? -1.075 8.076 16.157 1.00 94.38 230 CYS A C 1
ATOM 1861 O O . CYS A 1 230 ? -2.209 7.991 16.634 1.00 94.38 230 CYS A O 1
ATOM 1863 N N . GLU A 1 231 ? -0.046 8.469 16.909 1.00 93.00 231 GLU A N 1
ATOM 1864 C CA . GLU A 1 231 ? -0.190 8.904 18.309 1.00 93.00 231 GLU A CA 1
ATOM 1865 C C . GLU A 1 231 ? -0.990 10.206 18.435 1.00 93.00 231 GLU A C 1
ATOM 1867 O O . GLU A 1 231 ? -1.922 10.313 19.246 1.00 93.00 231 GLU A O 1
ATOM 1872 N N . THR A 1 232 ? -0.665 11.178 17.583 1.00 93.62 232 THR A N 1
ATOM 1873 C CA . THR A 1 232 ? -1.375 12.459 17.496 1.00 93.62 232 THR A CA 1
ATOM 1874 C C . THR A 1 232 ? -2.837 12.236 17.117 1.00 93.62 232 THR A C 1
ATOM 1876 O O . THR A 1 232 ? -3.748 12.765 17.759 1.00 93.62 232 THR A O 1
ATOM 1879 N N . TRP A 1 233 ? -3.075 11.376 16.127 1.00 93.75 233 TRP A N 1
ATOM 1880 C CA . TRP A 1 233 ? -4.398 10.994 15.654 1.00 93.75 233 TRP A CA 1
ATOM 1881 C C . TRP A 1 233 ? -5.256 10.379 16.756 1.00 93.75 233 TRP A C 1
ATOM 1883 O O . TRP A 1 233 ? -6.371 10.845 16.990 1.00 93.75 233 TRP A O 1
ATOM 1893 N N . ARG A 1 234 ? -4.732 9.390 17.495 1.00 91.00 234 ARG A N 1
ATOM 1894 C CA . ARG A 1 234 ? -5.450 8.761 18.621 1.00 91.00 234 ARG A CA 1
ATOM 1895 C C . ARG A 1 234 ? -5.877 9.789 19.663 1.00 91.00 234 ARG A C 1
ATOM 1897 O O . ARG A 1 234 ? -6.979 9.693 20.198 1.00 91.00 234 ARG A O 1
ATOM 1904 N N . SER A 1 235 ? -5.031 10.778 19.936 1.00 88.44 235 SER A N 1
ATOM 1905 C CA . SER A 1 235 ? -5.360 11.868 20.859 1.00 88.44 235 SER A CA 1
ATOM 1906 C C . SER A 1 235 ? -6.503 12.739 20.325 1.00 88.44 235 SER A C 1
ATOM 1908 O O . SER A 1 235 ? -7.401 13.106 21.080 1.00 88.44 235 SER A O 1
ATOM 1910 N N . LEU A 1 236 ? -6.519 13.007 19.016 1.00 88.06 236 LEU A N 1
ATOM 1911 C CA . LEU A 1 236 ? -7.535 13.821 18.348 1.00 88.06 236 LEU A CA 1
ATOM 1912 C C . LEU A 1 236 ? -8.908 13.135 18.253 1.00 88.06 236 LEU A C 1
ATOM 1914 O O . LEU A 1 236 ? -9.925 13.799 18.436 1.00 88.06 236 LEU A O 1
ATOM 1918 N N . ILE A 1 237 ? -8.960 11.827 17.982 1.00 86.38 237 ILE A N 1
ATOM 1919 C CA . ILE A 1 237 ? -10.235 11.099 17.823 1.00 86.38 237 ILE A CA 1
ATOM 1920 C C . ILE A 1 237 ? -10.856 10.617 19.143 1.00 86.38 237 ILE A C 1
ATOM 1922 O O . ILE A 1 237 ? -12.018 10.203 19.150 1.00 86.38 237 ILE A O 1
ATOM 1926 N N . ARG A 1 238 ? -10.094 10.631 20.247 1.00 79.00 238 ARG A N 1
ATOM 1927 C CA . ARG A 1 238 ? -10.593 10.334 21.603 1.00 79.00 238 ARG A CA 1
ATOM 1928 C C . ARG A 1 238 ? -11.259 11.544 22.270 1.00 79.00 238 ARG A C 1
ATOM 1930 O O . ARG A 1 238 ? -12.095 11.337 23.148 1.00 79.00 238 ARG A O 1
ATOM 1937 N N . GLY A 1 239 ? -10.873 12.763 21.881 1.00 58.56 239 GLY A N 1
ATOM 1938 C CA . GLY A 1 239 ? -11.508 14.019 22.303 1.00 58.56 239 GLY A CA 1
ATOM 1939 C C . GLY A 1 239 ? -12.739 14.358 21.476 1.00 58.56 239 GLY A C 1
ATOM 1940 O O . GLY A 1 239 ? -13.666 14.970 22.040 1.00 58.56 239 GLY A O 1
#

pLDDT: mean 91.41, std 11.06, range [33.5, 98.69]

Secondary structure (DSSP, 8-state):
---TTTS-SS----HHHHHHHHHHHHHHTT-S-EEEE-TTEE---HHHHHHHHHHTTT-SEEEEEEESS----HHHHHHHHTT----PPSEEEEEEE-TTS------SSTTHHHHHHHHHHHTT-EEEEEEEEE----TTS-HHHHHHHHHHHHHHHHHHHHHHTT-GGGGG-HHHHHHHHHHHHHHHHHHHHH-SSHHHHHHHHHHHHHHHH--HHHHHHHHHHHHHHHHHHHHHHH-

Radius of gyration: 17.8 Å; chains: 1; bounding box: 47×34×47 Å